Protein AF-A0A2K3Q676-F1 (afdb_monomer_lite)

Organism: NCBI:txid45235

InterPro domains:
  IPR009991 Dynactin subunit 3 [PF07426] (46-196)

Structure (mmCIF, N/CA/C/O backbone):
data_AF-A0A2K3Q676-F1
#
_entry.id   AF-A0A2K3Q676-F1
#
loop_
_atom_site.group_PDB
_atom_site.id
_atom_site.type_symbol
_atom_site.label_atom_id
_atom_site.label_alt_id
_atom_site.label_comp_id
_atom_site.label_asym_id
_atom_site.label_entity_id
_atom_site.label_seq_id
_atom_site.pdbx_PDB_ins_code
_atom_site.Cartn_x
_atom_site.Cartn_y
_atom_site.Cartn_z
_atom_site.occupancy
_atom_site.B_iso_or_equiv
_atom_site.auth_seq_id
_atom_site.auth_comp_id
_atom_site.auth_asym_id
_atom_site.auth_atom_id
_atom_site.pdbx_PDB_model_num
ATOM 1 N N . LEU A 1 1 ? -26.930 41.467 -12.320 1.00 43.59 1 LEU A N 1
ATOM 2 C CA . LEU A 1 1 ? -27.633 40.225 -11.927 1.00 43.59 1 LEU A CA 1
ATOM 3 C C . LEU A 1 1 ? -26.981 39.724 -10.650 1.00 43.59 1 LEU A C 1
ATOM 5 O O . LEU A 1 1 ? -25.967 39.047 -10.697 1.00 43.59 1 LEU A O 1
ATOM 9 N N . THR A 1 2 ? -27.489 40.207 -9.521 1.00 39.56 2 THR A N 1
ATOM 10 C CA . THR A 1 2 ? -26.947 40.005 -8.172 1.00 39.56 2 THR A CA 1
ATOM 11 C C . THR A 1 2 ? -28.129 39.746 -7.244 1.00 39.56 2 THR A C 1
ATOM 13 O O . THR A 1 2 ? -28.955 40.635 -7.054 1.00 39.56 2 THR A O 1
ATOM 16 N N . THR A 1 3 ? -28.216 38.543 -6.687 1.00 42.59 3 THR A N 1
ATOM 17 C CA . THR A 1 3 ? -29.176 38.128 -5.648 1.00 42.59 3 THR A CA 1
ATOM 18 C C . THR A 1 3 ? -28.394 37.182 -4.730 1.00 42.59 3 THR A C 1
ATOM 20 O O . THR A 1 3 ? -27.859 36.195 -5.216 1.00 42.59 3 THR A O 1
ATOM 23 N N . SER A 1 4 ? -28.026 37.547 -3.499 1.00 36.47 4 SER A N 1
ATOM 24 C CA . SER A 1 4 ? -28.863 37.707 -2.299 1.00 36.47 4 SER A CA 1
ATOM 25 C C . SER A 1 4 ? -29.596 36.421 -1.920 1.00 36.47 4 SER A C 1
ATOM 27 O O . SER A 1 4 ? -30.750 36.263 -2.296 1.00 36.47 4 SER A O 1
ATOM 29 N N . GLU A 1 5 ? -28.977 35.581 -1.087 1.00 36.66 5 GLU A N 1
ATOM 30 C CA . GLU A 1 5 ? -29.713 34.653 -0.222 1.00 36.66 5 GLU A CA 1
ATOM 31 C C . GLU A 1 5 ? -29.152 34.672 1.206 1.00 36.66 5 GLU A C 1
ATOM 33 O O . GLU A 1 5 ? -28.024 34.273 1.491 1.00 36.66 5 GLU A O 1
ATOM 38 N N . ARG A 1 6 ? -29.990 35.201 2.104 1.00 36.88 6 ARG A N 1
ATOM 39 C CA . ARG A 1 6 ? -29.911 35.079 3.559 1.00 36.88 6 ARG A CA 1
ATOM 40 C C . ARG A 1 6 ? -30.444 33.702 3.950 1.00 36.88 6 ARG A C 1
ATOM 42 O O . ARG A 1 6 ? -31.602 33.404 3.683 1.00 36.88 6 ARG A O 1
ATOM 49 N N . SER A 1 7 ? -29.641 32.923 4.665 1.00 37.69 7 SER A N 1
ATOM 50 C CA . SER A 1 7 ? -30.079 31.701 5.342 1.00 37.69 7 SER A CA 1
ATOM 51 C C . SER A 1 7 ? -30.452 32.022 6.795 1.00 37.69 7 SER A C 1
ATOM 53 O O . SER A 1 7 ? -29.581 32.275 7.627 1.00 37.69 7 SER A O 1
ATOM 55 N N . ASN A 1 8 ? -31.755 32.008 7.087 1.00 35.78 8 ASN A N 1
ATOM 56 C CA . ASN A 1 8 ? -32.329 32.059 8.433 1.00 35.78 8 ASN A CA 1
ATOM 57 C C . ASN A 1 8 ? -32.275 30.663 9.078 1.00 35.78 8 ASN A C 1
ATOM 59 O O . ASN A 1 8 ? -33.040 29.779 8.701 1.00 35.78 8 ASN A O 1
ATOM 63 N N . GLY A 1 9 ? -31.405 30.476 10.074 1.00 33.91 9 GLY A N 1
ATOM 64 C CA . GLY A 1 9 ? -31.382 29.294 10.940 1.00 33.91 9 GLY A CA 1
ATOM 65 C C . GLY A 1 9 ? -32.171 29.552 12.223 1.00 33.91 9 GLY A C 1
ATOM 66 O O . GLY A 1 9 ? -31.777 30.382 13.040 1.00 33.91 9 GLY A O 1
ATOM 67 N N . ALA A 1 10 ? -33.305 28.871 12.368 1.00 34.62 10 ALA A N 1
ATOM 68 C CA . ALA A 1 10 ? -34.223 29.008 13.487 1.00 34.62 10 ALA A CA 1
ATOM 69 C C . ALA A 1 10 ? -33.650 28.457 14.803 1.00 34.62 10 ALA A C 1
ATOM 71 O O . ALA A 1 10 ? -32.979 27.429 14.861 1.00 34.62 10 ALA A O 1
ATOM 72 N N . CYS A 1 11 ? -33.980 29.183 15.865 1.00 31.89 11 CYS A N 1
ATOM 73 C CA . CYS A 1 11 ? -33.624 28.968 17.254 1.00 31.89 11 CYS A CA 1
ATOM 74 C C . CYS A 1 11 ? -34.624 28.000 17.909 1.00 31.89 11 CYS A C 1
ATOM 76 O O . CYS A 1 11 ? -35.820 28.288 17.909 1.00 31.89 11 CYS A O 1
ATOM 78 N N . THR A 1 12 ? -34.168 26.908 18.532 1.00 37.44 12 THR A N 1
ATOM 79 C CA . THR A 1 12 ? -34.977 26.171 19.522 1.00 37.44 12 THR A CA 1
ATOM 80 C C . THR A 1 12 ? -34.146 25.788 20.742 1.00 37.44 12 THR A C 1
ATOM 82 O O . THR A 1 12 ? -33.262 24.935 20.690 1.00 37.44 12 THR A O 1
ATOM 85 N N . ARG A 1 13 ? -34.485 26.455 21.851 1.00 33.88 13 ARG A N 1
ATOM 86 C CA . ARG A 1 13 ? -34.147 26.154 23.247 1.00 33.88 13 ARG A CA 1
ATOM 87 C C . ARG A 1 13 ? -34.455 24.695 23.596 1.00 33.88 13 ARG A C 1
ATOM 89 O O . ARG A 1 13 ? -35.573 24.242 23.375 1.00 33.88 13 ARG A O 1
ATOM 96 N N . SER A 1 14 ? -33.527 24.036 24.283 1.00 33.94 14 SER A N 1
ATOM 97 C CA . SER A 1 14 ? -33.823 22.891 25.145 1.00 33.94 14 SER A CA 1
ATOM 98 C C . SER A 1 14 ? -33.248 23.168 26.529 1.00 33.94 14 SER A C 1
ATOM 100 O O . SER A 1 14 ? -32.119 23.634 26.676 1.00 33.94 14 SER A O 1
ATOM 102 N N . SER A 1 15 ? -34.118 22.996 27.514 1.00 33.19 15 SER A N 1
ATOM 103 C CA . SER A 1 15 ? -34.060 23.542 28.859 1.00 33.19 15 SER A CA 1
ATOM 104 C C . SER A 1 15 ? -33.776 22.440 29.877 1.00 33.19 15 SER A C 1
ATOM 106 O O . SER A 1 15 ? -34.249 21.318 29.738 1.00 33.19 15 SER A O 1
ATOM 108 N N . SER A 1 16 ? -33.096 22.852 30.942 1.00 34.00 16 SER A N 1
ATOM 109 C CA . SER A 1 16 ? -33.153 22.307 32.299 1.00 34.00 16 SER A CA 1
ATOM 110 C C . SER A 1 16 ? -32.564 20.918 32.569 1.00 34.00 16 SER A C 1
ATOM 112 O O . SER A 1 16 ? -33.226 19.884 32.542 1.00 34.00 16 SER A O 1
ATOM 114 N N . ARG A 1 17 ? -31.293 20.941 32.985 1.00 38.62 17 ARG A N 1
ATOM 115 C CA . ARG A 1 17 ? -30.698 19.948 33.883 1.00 38.62 17 ARG A CA 1
ATOM 116 C C . ARG A 1 17 ? -31.136 20.282 35.313 1.00 38.62 17 ARG A C 1
ATOM 118 O O . ARG A 1 17 ? -30.648 21.264 35.866 1.00 38.62 17 ARG A O 1
ATOM 125 N N . HIS A 1 18 ? -31.990 19.469 35.933 1.00 34.75 18 HIS A N 1
ATOM 126 C CA . HIS A 1 18 ? -32.148 19.498 37.389 1.00 34.75 18 HIS A CA 1
ATOM 127 C C . HIS A 1 18 ? -31.288 18.407 38.022 1.00 34.75 18 HIS A C 1
ATOM 129 O O . HIS A 1 18 ? -31.603 17.222 37.999 1.00 34.75 18 HIS A O 1
ATOM 135 N N . SER A 1 19 ? -30.161 18.874 38.552 1.00 30.42 19 SER A N 1
ATOM 136 C CA . SER A 1 19 ? -29.278 18.177 39.474 1.00 30.42 19 SER A CA 1
ATOM 137 C C . SER A 1 19 ? -29.992 18.029 40.820 1.00 30.42 19 SER A C 1
ATOM 139 O O . SER A 1 19 ? -30.311 19.034 41.454 1.00 30.42 19 SER A O 1
ATOM 141 N N . PHE A 1 20 ? -30.262 16.799 41.256 1.00 33.72 20 PHE A N 1
ATOM 142 C CA . PHE A 1 20 ? -30.698 16.517 42.625 1.00 33.72 20 PHE A CA 1
ATOM 143 C C . PHE A 1 20 ? -29.454 16.182 43.457 1.00 33.72 20 PHE A C 1
ATOM 145 O O . PHE A 1 20 ? -29.097 15.024 43.658 1.00 33.72 20 PHE A O 1
ATOM 152 N N . ALA A 1 21 ? -28.745 17.224 43.891 1.00 32.53 21 ALA A N 1
ATOM 153 C CA . ALA A 1 21 ? -27.695 17.107 44.891 1.00 32.53 21 ALA A CA 1
ATOM 154 C C . ALA A 1 21 ? -28.352 17.052 46.279 1.00 32.53 21 ALA A C 1
ATOM 156 O O . ALA A 1 21 ? -28.821 18.061 46.802 1.00 32.53 21 ALA A O 1
ATOM 157 N N . SER A 1 22 ? -28.410 15.860 46.870 1.00 32.59 22 SER A N 1
ATOM 158 C CA . SER A 1 22 ? -28.725 15.687 48.288 1.00 32.59 22 SER A CA 1
ATOM 159 C C . SER A 1 22 ? -27.466 16.002 49.102 1.00 32.59 22 SER A C 1
ATOM 161 O O . SER A 1 22 ? -26.625 15.139 49.339 1.00 32.59 22 SER A O 1
ATOM 163 N N . CYS A 1 23 ? -27.303 17.266 49.491 1.00 30.59 23 CYS A N 1
ATOM 164 C CA . CYS A 1 23 ? -26.367 17.645 50.545 1.00 30.59 23 CYS A CA 1
ATOM 165 C C . CYS A 1 23 ? -27.063 17.447 51.893 1.00 30.59 23 CYS A C 1
ATOM 167 O O . CYS A 1 23 ? -27.859 18.280 52.324 1.00 30.59 23 CYS A O 1
ATOM 169 N N . PHE A 1 24 ? -26.753 16.337 52.560 1.00 32.66 24 PHE A N 1
ATOM 170 C CA . PHE A 1 24 ? -27.068 16.129 53.969 1.00 32.66 24 PHE A CA 1
ATOM 171 C C . PHE A 1 24 ? -26.160 17.054 54.796 1.00 32.66 24 PHE A C 1
ATOM 173 O O . PHE A 1 24 ? -25.029 16.712 55.132 1.00 32.66 24 PHE A O 1
ATOM 180 N N . SER A 1 25 ? -26.615 18.285 55.032 1.00 34.50 25 SER A N 1
ATOM 181 C CA . SER A 1 25 ? -25.910 19.256 55.867 1.00 34.50 25 SER A CA 1
ATOM 182 C C . SER A 1 25 ? -26.383 19.091 57.308 1.00 34.50 25 SER A C 1
ATOM 184 O O . SER A 1 25 ? -27.444 19.580 57.689 1.00 34.50 25 SER A O 1
ATOM 186 N N . GLY A 1 26 ? -25.597 18.361 58.102 1.00 42.47 26 GLY A N 1
ATOM 187 C CA . GLY A 1 26 ? -25.695 18.396 59.556 1.00 42.47 26 GLY A CA 1
ATOM 188 C C . GLY A 1 26 ? -25.302 19.789 60.036 1.00 42.47 26 GLY A C 1
ATOM 189 O O . GLY A 1 26 ? -24.132 20.162 59.971 1.00 42.47 26 GLY A O 1
ATOM 190 N N . LYS A 1 27 ? -26.289 20.573 60.470 1.00 40.19 27 LYS A N 1
ATOM 191 C CA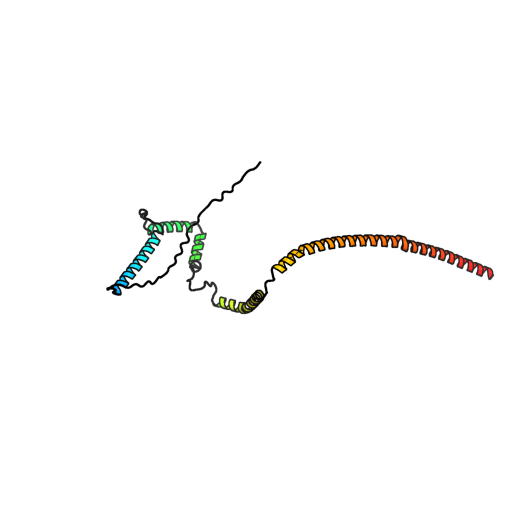 . LYS A 1 27 ? -26.093 21.923 60.994 1.00 40.19 27 LYS A CA 1
ATOM 192 C C . LYS A 1 27 ? -26.563 21.943 62.445 1.00 40.19 27 LYS A C 1
ATOM 194 O O . LYS A 1 27 ? -27.758 21.880 62.709 1.00 40.19 27 LYS A O 1
ATOM 199 N N . GLY A 1 28 ? -25.603 21.976 63.365 1.00 39.53 28 GLY A N 1
ATOM 200 C CA . GLY A 1 28 ? -25.858 22.229 64.778 1.00 39.53 28 GLY A CA 1
ATOM 201 C C . GLY A 1 28 ? -26.180 23.703 65.028 1.00 39.53 28 GLY A C 1
ATOM 202 O O . GLY A 1 28 ? -25.551 24.581 64.435 1.00 39.53 28 GLY A O 1
ATOM 203 N N . ALA A 1 29 ? -27.149 23.948 65.908 1.00 34.75 29 ALA A N 1
ATOM 204 C CA . ALA A 1 29 ? -27.279 25.154 66.722 1.00 34.75 29 ALA A CA 1
ATOM 205 C C . ALA A 1 29 ? -28.229 24.855 67.897 1.00 34.75 29 ALA A C 1
ATOM 207 O O . ALA A 1 29 ? -29.309 24.305 67.698 1.00 34.75 29 ALA A O 1
ATOM 208 N N . GLU A 1 30 ? -27.767 25.181 69.103 1.00 38.00 30 GLU A N 1
ATOM 209 C CA . GLU A 1 30 ? -28.421 25.025 70.406 1.00 38.00 30 GLU A CA 1
ATOM 210 C C . GLU A 1 30 ? -29.714 25.841 70.572 1.00 38.00 30 GLU A C 1
ATOM 212 O O . GLU A 1 30 ? -29.826 26.945 70.037 1.00 38.00 30 GLU A O 1
ATOM 217 N N . GLY A 1 31 ? -30.608 25.367 71.455 1.00 34.50 31 GLY A N 1
ATOM 218 C CA . GLY A 1 31 ? -31.483 26.246 72.240 1.00 34.50 31 GLY A CA 1
ATOM 219 C C . GLY A 1 31 ? -32.814 25.645 72.716 1.00 34.50 31 GLY A C 1
ATOM 220 O O . GLY A 1 31 ? -33.800 25.738 72.000 1.00 34.50 31 GLY A O 1
ATOM 221 N N . GLY A 1 32 ? -32.870 25.185 73.977 1.00 37.50 32 GLY A N 1
ATOM 222 C CA . GLY A 1 32 ? -34.064 25.345 74.829 1.00 37.50 32 GLY A CA 1
ATOM 223 C C . GLY A 1 32 ? -34.956 24.124 75.128 1.00 37.50 32 GLY A C 1
ATOM 224 O O . GLY A 1 32 ? -35.987 23.946 74.503 1.00 37.50 32 GLY A O 1
ATOM 225 N N . SER A 1 33 ? -34.631 23.392 76.203 1.00 44.88 33 SER A N 1
ATOM 226 C CA . SER A 1 33 ? -35.565 22.815 77.198 1.00 44.88 33 SER A CA 1
ATOM 227 C C . SER A 1 33 ? -36.952 22.304 76.728 1.00 44.88 33 SER A C 1
ATOM 229 O O . SER A 1 33 ? -37.962 22.913 77.072 1.00 44.88 33 SER A O 1
ATOM 231 N N . MET A 1 34 ? -37.014 21.140 76.069 1.00 48.25 34 MET A N 1
ATOM 232 C CA . MET A 1 34 ? -37.939 20.007 76.346 1.00 48.25 34 MET A CA 1
ATOM 233 C C . MET A 1 34 ? -37.779 18.920 75.266 1.00 48.25 34 MET A C 1
ATOM 235 O O . MET A 1 34 ? -38.736 18.480 74.640 1.00 48.25 34 MET A O 1
ATOM 239 N N . ASP A 1 35 ? -36.555 18.450 75.040 1.00 56.44 35 ASP A N 1
ATOM 240 C CA . ASP A 1 35 ? -36.316 17.384 74.065 1.00 56.44 35 ASP A CA 1
ATOM 241 C C . ASP A 1 35 ? -36.453 16.024 74.755 1.00 56.44 35 ASP A C 1
ATOM 243 O O . ASP A 1 35 ? -35.465 15.332 75.018 1.00 56.44 35 ASP A O 1
ATOM 247 N N . ASN A 1 36 ? -37.685 15.624 75.096 1.00 65.88 36 ASN A N 1
ATOM 248 C CA . ASN A 1 36 ? -37.901 14.211 75.385 1.00 65.88 36 ASN A CA 1
ATOM 249 C C . ASN A 1 36 ? -37.533 13.437 74.110 1.00 65.88 36 ASN A C 1
ATOM 251 O O . ASN A 1 36 ? -38.048 13.750 73.034 1.00 65.88 36 ASN A O 1
ATOM 255 N N . PRO A 1 37 ? -36.701 12.385 74.191 1.00 72.94 37 PRO A N 1
ATOM 256 C CA . PRO A 1 37 ? -36.339 11.587 73.016 1.00 72.94 37 PRO A CA 1
ATOM 257 C C . PRO A 1 37 ? -37.580 10.996 72.325 1.00 72.94 37 PRO A C 1
ATOM 259 O O . PRO A 1 37 ? -37.568 10.736 71.121 1.00 72.94 37 PRO A O 1
ATOM 262 N N . LEU A 1 38 ? -38.670 10.830 73.080 1.00 73.19 38 LEU A N 1
ATOM 263 C CA . LEU A 1 38 ? -39.989 10.443 72.590 1.00 73.19 38 LEU A CA 1
ATOM 264 C C . LEU A 1 38 ? -40.606 11.514 71.680 1.00 73.19 38 LEU A C 1
ATOM 266 O O . LEU A 1 38 ? -41.086 11.170 70.605 1.00 73.19 38 LEU A O 1
ATOM 270 N N . ASP A 1 39 ? -40.533 12.792 72.053 1.00 80.12 39 ASP A N 1
ATOM 271 C CA . ASP A 1 39 ? -41.085 13.907 71.274 1.00 80.12 39 ASP A CA 1
ATOM 272 C C . ASP A 1 39 ? -40.290 14.114 69.970 1.00 80.12 39 ASP A C 1
ATOM 274 O O . ASP A 1 39 ? -40.860 14.310 68.898 1.00 80.12 39 ASP A O 1
ATOM 278 N N . GLN A 1 40 ? -38.969 13.915 70.001 1.00 79.88 40 GLN A N 1
ATOM 279 C CA . GLN A 1 40 ? -38.142 13.940 68.789 1.00 79.88 40 GLN A CA 1
ATOM 280 C C . GLN A 1 40 ? -38.393 12.727 67.870 1.00 79.88 40 GLN A C 1
ATOM 282 O O . GLN A 1 40 ? -38.381 12.836 66.637 1.00 79.88 40 GLN A O 1
ATOM 287 N N . THR A 1 41 ? -38.650 11.549 68.447 1.00 86.06 41 THR A N 1
ATOM 288 C CA . THR A 1 41 ? -38.990 10.335 67.683 1.00 86.06 41 THR A CA 1
ATOM 289 C C . THR A 1 41 ? -40.382 10.443 67.056 1.00 86.06 41 THR A C 1
ATOM 291 O O . THR A 1 41 ? -40.582 10.017 65.917 1.00 86.06 41 THR A O 1
ATOM 294 N N . THR A 1 42 ? -41.353 11.048 67.746 1.00 90.12 42 THR A N 1
ATOM 295 C CA . THR A 1 42 ? -42.696 11.259 67.188 1.00 90.12 42 THR A CA 1
ATOM 296 C C . THR A 1 42 ? -42.665 12.277 66.053 1.00 90.12 42 THR A C 1
ATOM 298 O O . THR A 1 42 ? -43.194 11.982 64.983 1.00 90.12 42 THR A O 1
ATOM 301 N N . LEU A 1 43 ? -41.968 13.407 66.211 1.00 88.56 43 LEU A N 1
ATOM 302 C CA . LEU A 1 43 ? -41.815 14.406 65.147 1.00 88.56 43 LEU A CA 1
ATOM 303 C C . LEU A 1 43 ? -41.084 13.850 63.918 1.00 88.56 43 LEU A C 1
ATOM 305 O O . LEU A 1 43 ? -41.527 14.061 62.790 1.00 88.56 43 LEU A O 1
ATOM 309 N N . SER A 1 44 ? -40.009 13.080 64.112 1.00 84.56 44 SER A N 1
ATOM 310 C CA . SER A 1 44 ? -39.310 12.422 62.997 1.00 84.56 44 SER A CA 1
ATOM 311 C C . SER A 1 44 ? -40.165 11.354 62.309 1.00 84.56 44 SER A C 1
ATOM 313 O O . SER A 1 44 ? -40.138 11.243 61.082 1.00 84.56 44 SER A O 1
ATOM 315 N N . THR A 1 45 ? -40.980 10.610 63.062 1.00 93.81 45 THR A N 1
ATOM 316 C CA . THR A 1 45 ? -41.925 9.641 62.487 1.00 93.81 45 THR A CA 1
ATOM 317 C C . THR A 1 45 ? -43.016 10.345 61.686 1.00 93.81 45 THR A C 1
ATOM 319 O O . THR A 1 45 ? -43.336 9.906 60.583 1.00 93.81 45 THR A O 1
ATOM 322 N N . ILE A 1 46 ? -43.553 11.459 62.187 1.00 93.81 46 ILE A N 1
ATOM 323 C CA . ILE A 1 46 ? -44.550 12.270 61.477 1.00 93.81 46 ILE A CA 1
ATOM 324 C C . ILE A 1 46 ? -43.952 12.835 60.187 1.00 93.81 46 ILE A C 1
ATOM 326 O O . ILE A 1 46 ? -44.549 12.651 59.132 1.00 93.81 46 ILE A O 1
ATOM 330 N N . ALA A 1 47 ? -42.749 13.409 60.229 1.00 89.88 47 ALA A N 1
ATOM 331 C CA . ALA A 1 47 ? -42.065 13.910 59.036 1.00 89.88 47 ALA A CA 1
ATOM 332 C C . ALA A 1 47 ? -41.782 12.791 58.011 1.00 89.88 47 ALA A C 1
ATOM 334 O O . ALA A 1 47 ? -41.916 12.977 56.798 1.00 89.88 47 ALA A O 1
ATOM 335 N N . LEU A 1 48 ? -41.433 11.587 58.478 1.00 92.56 48 LEU A N 1
ATOM 336 C CA . LEU A 1 48 ? -41.253 10.426 57.608 1.00 92.56 48 LEU A CA 1
ATOM 337 C C . LEU A 1 48 ? -42.581 9.972 56.986 1.00 92.56 48 LEU A C 1
ATOM 339 O O . LEU A 1 48 ? -42.620 9.627 55.806 1.00 92.56 48 LEU A O 1
ATOM 343 N N . LEU A 1 49 ? -43.676 9.989 57.744 1.00 95.31 49 LEU A N 1
ATOM 344 C CA . LEU A 1 49 ? -45.005 9.667 57.226 1.00 95.31 49 LEU A CA 1
ATOM 345 C C . LEU A 1 49 ? -45.493 10.723 56.234 1.00 95.31 49 LEU A C 1
ATOM 347 O O . LEU A 1 49 ? -45.992 10.355 55.176 1.00 95.31 49 LEU A O 1
ATOM 351 N N . GLU A 1 50 ? -45.279 12.002 56.520 1.00 93.25 50 GLU A N 1
ATOM 352 C CA . GLU A 1 50 ? -45.610 13.117 55.636 1.00 93.25 50 GLU A CA 1
ATOM 353 C C . GLU A 1 50 ? -44.831 13.025 54.322 1.00 93.25 50 GLU A C 1
ATOM 355 O O . GLU A 1 50 ? -45.431 13.033 53.250 1.00 93.25 50 GLU A O 1
ATOM 360 N N . SER A 1 51 ? -43.512 12.810 54.379 1.00 91.31 51 SER A N 1
ATOM 361 C CA . SER A 1 51 ? -42.698 12.627 53.168 1.00 91.31 51 SER A CA 1
ATOM 362 C C . SER A 1 51 ? -43.139 11.413 52.341 1.00 91.31 51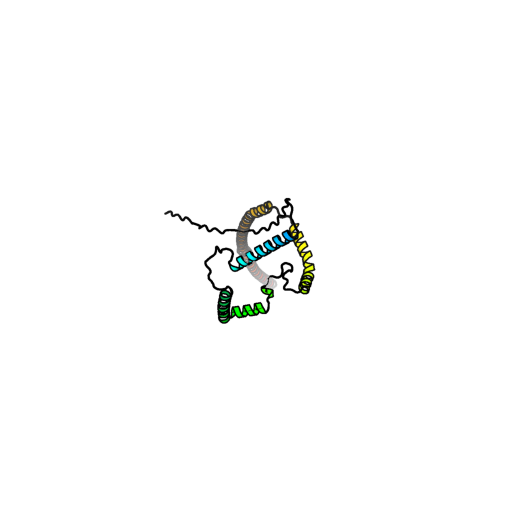 SER A C 1
ATOM 364 O O . SER A 1 51 ? -43.149 11.464 51.108 1.00 91.31 51 SER A O 1
ATOM 366 N N . ARG A 1 52 ? -43.557 10.319 52.992 1.00 92.38 52 ARG A N 1
ATOM 367 C CA . ARG A 1 52 ? -44.107 9.141 52.307 1.00 92.38 52 ARG A CA 1
ATOM 368 C C . ARG A 1 52 ? -45.473 9.425 51.695 1.00 92.38 52 ARG A C 1
ATOM 370 O O . ARG A 1 52 ? -45.720 8.965 50.584 1.00 92.38 52 ARG A O 1
ATOM 377 N N . LEU A 1 53 ? -46.336 10.168 52.381 1.00 90.12 53 LEU A N 1
ATOM 378 C CA . LEU A 1 53 ? -47.671 10.514 51.899 1.00 90.12 53 LEU A CA 1
ATOM 379 C C . LEU A 1 53 ? -47.574 11.466 50.705 1.00 90.12 53 LEU A C 1
ATOM 381 O O . LEU A 1 53 ? -48.137 11.161 49.659 1.00 90.12 53 LEU A O 1
ATOM 385 N N . LEU A 1 54 ? -46.742 12.506 50.798 1.00 85.25 54 LEU A N 1
ATOM 386 C CA . LEU A 1 54 ? -46.420 13.405 49.687 1.00 85.25 54 LEU A CA 1
ATOM 387 C C . LEU A 1 54 ? -45.842 12.647 48.488 1.00 85.25 54 LEU A C 1
ATOM 389 O O . LEU A 1 54 ? -46.175 12.935 47.340 1.00 85.25 54 LEU A O 1
ATOM 393 N N . ARG A 1 55 ? -45.005 11.629 48.725 1.00 84.50 55 ARG A N 1
ATOM 394 C CA . ARG A 1 55 ? -44.487 10.779 47.645 1.00 84.50 55 ARG A CA 1
ATOM 395 C C . ARG A 1 55 ? -45.581 9.920 47.009 1.00 84.50 55 ARG A C 1
ATOM 397 O O . ARG A 1 55 ? -45.581 9.766 45.793 1.00 84.50 55 ARG A O 1
ATOM 404 N N . ILE A 1 56 ? -46.503 9.363 47.795 1.00 87.38 56 ILE A N 1
ATOM 405 C CA . ILE A 1 56 ? -47.647 8.588 47.282 1.00 87.38 56 ILE A CA 1
ATOM 406 C C . ILE A 1 56 ? -48.601 9.494 46.496 1.00 87.38 56 ILE A C 1
ATOM 408 O O . ILE A 1 56 ? -49.052 9.116 45.418 1.00 87.38 56 ILE A O 1
ATOM 412 N N . GLU A 1 57 ? -48.858 10.700 46.989 1.00 84.50 57 GLU A N 1
ATOM 413 C CA . GLU A 1 57 ? -49.650 11.719 46.305 1.00 84.50 57 GLU A CA 1
ATOM 414 C C . GLU A 1 57 ? -49.013 12.099 44.966 1.00 84.50 57 GLU A C 1
ATOM 416 O O . GLU A 1 57 ? -49.668 12.058 43.925 1.00 84.50 57 GLU A O 1
ATOM 421 N N . HIS A 1 58 ? -47.704 12.350 44.967 1.00 80.38 58 HIS A N 1
ATOM 422 C CA . HIS A 1 58 ? -46.949 12.619 43.751 1.00 80.38 58 HIS A CA 1
ATOM 423 C C . HIS A 1 58 ? -46.986 11.449 42.759 1.00 80.38 58 HIS A C 1
ATOM 425 O O . HIS A 1 58 ? -47.037 11.668 41.553 1.00 80.38 58 HIS A O 1
ATOM 431 N N . LEU A 1 59 ? -46.988 10.199 43.231 1.00 80.25 59 LEU A N 1
ATOM 432 C CA . LEU A 1 59 ? -47.116 9.025 42.362 1.00 80.25 59 LEU A CA 1
ATOM 433 C C . LEU A 1 59 ? -48.530 8.865 41.784 1.00 80.25 59 LEU A C 1
ATOM 435 O O . LEU A 1 59 ? -48.676 8.397 40.658 1.00 80.25 59 LEU A O 1
ATOM 439 N N . LEU A 1 60 ? -49.565 9.243 42.535 1.00 75.88 60 LEU A N 1
ATOM 440 C CA . LEU A 1 60 ? -50.962 9.128 42.110 1.00 75.88 60 LEU A CA 1
ATOM 441 C C . LEU A 1 60 ? -51.395 10.261 41.170 1.00 75.88 60 LEU A C 1
ATOM 443 O O . LEU A 1 60 ? -52.183 10.014 40.256 1.00 75.88 60 LEU A O 1
ATOM 447 N N . TYR A 1 61 ? -50.890 11.480 41.379 1.00 76.12 61 TYR A N 1
ATOM 448 C CA . TYR A 1 61 ? -51.316 12.680 40.645 1.00 76.12 61 TYR A CA 1
ATOM 449 C C . TYR A 1 61 ? -50.235 13.283 39.730 1.00 76.12 61 TYR A C 1
ATOM 451 O O . TYR A 1 61 ? -50.560 14.060 38.833 1.00 76.12 61 TYR A O 1
ATOM 459 N N . GLY A 1 62 ? -48.972 12.876 39.882 1.00 70.88 62 GLY A N 1
ATOM 460 C CA . GLY A 1 62 ? -47.845 13.303 39.052 1.00 70.88 62 GLY A CA 1
ATOM 461 C C . GLY A 1 62 ? -47.249 14.677 39.418 1.00 70.88 62 GLY A C 1
ATOM 462 O O . GLY A 1 62 ? -47.787 15.394 40.260 1.00 70.88 62 GLY A O 1
ATOM 463 N N . PRO A 1 63 ? -46.138 15.091 38.770 1.00 63.16 63 PRO A N 1
ATOM 464 C CA . PRO A 1 63 ? -45.386 16.309 39.109 1.00 63.16 63 PRO A CA 1
ATOM 465 C C . PRO A 1 63 ? -46.074 17.646 38.806 1.00 63.16 63 PRO A C 1
ATOM 467 O O . PRO A 1 63 ? -45.539 18.692 39.164 1.00 63.16 63 PRO A O 1
ATOM 470 N N . THR A 1 64 ? -47.218 17.643 38.117 1.00 53.78 64 THR A N 1
ATOM 471 C CA . THR A 1 64 ? -47.857 18.860 37.589 1.00 53.78 64 THR A CA 1
ATOM 472 C C . THR A 1 64 ? -49.377 18.809 37.718 1.00 53.78 64 THR A C 1
ATOM 474 O O . THR A 1 64 ? -50.097 18.913 36.724 1.00 53.78 64 THR A O 1
ATOM 477 N N . ALA A 1 65 ? -49.888 18.646 38.933 1.00 46.12 65 ALA A N 1
ATOM 478 C CA . ALA A 1 65 ? -51.315 18.781 39.194 1.00 46.12 65 ALA A CA 1
ATOM 479 C C . ALA A 1 65 ? -51.557 19.841 40.274 1.00 46.12 65 ALA A C 1
ATOM 481 O O . ALA A 1 65 ? -51.778 19.536 41.439 1.00 46.12 65 ALA A O 1
ATOM 482 N N . SER A 1 66 ? -51.579 21.110 39.854 1.00 49.94 66 SER A N 1
ATOM 483 C CA . SER A 1 66 ? -52.577 22.030 40.408 1.00 49.94 66 SER A CA 1
ATOM 484 C C . SER A 1 66 ? -53.931 21.362 40.173 1.00 49.94 66 SER A C 1
ATOM 486 O O . SER A 1 66 ? -54.273 21.125 39.014 1.00 49.94 66 SER A O 1
ATOM 488 N N . HIS A 1 67 ? -54.597 20.944 41.253 1.00 54.78 67 HIS A N 1
ATOM 489 C CA . HIS A 1 67 ? -55.864 20.207 41.284 1.00 54.78 67 HIS A CA 1
ATOM 490 C C . HIS A 1 67 ? -56.738 20.418 40.027 1.00 54.78 67 HIS A C 1
ATOM 492 O O . HIS A 1 67 ? -57.464 21.412 39.940 1.00 54.78 67 HIS A O 1
ATOM 498 N N . PRO A 1 68 ? -56.746 19.487 39.055 1.00 49.88 68 PRO A N 1
ATOM 499 C CA . PRO A 1 68 ? -57.821 19.428 38.081 1.00 49.88 68 PRO A CA 1
ATOM 500 C C . PRO A 1 68 ? -59.064 18.849 38.777 1.00 49.88 68 PRO A C 1
ATOM 502 O O . PRO A 1 68 ? -58.923 18.032 39.696 1.00 49.88 68 PRO A O 1
ATOM 505 N N . PRO A 1 69 ? -60.286 19.237 38.362 1.00 53.59 69 PRO A N 1
ATOM 506 C CA . PRO A 1 69 ? -61.515 18.746 38.972 1.00 53.59 69 PRO A CA 1
ATOM 507 C C . PRO A 1 69 ? -61.563 17.215 38.929 1.00 53.59 69 PRO A C 1
ATOM 509 O O . PRO A 1 69 ? -60.994 16.595 38.020 1.00 53.59 69 PRO A O 1
ATOM 512 N N . PRO A 1 70 ? -62.228 16.589 39.911 1.00 51.34 70 PRO A N 1
ATOM 513 C CA . PRO A 1 70 ? -62.131 15.165 40.133 1.00 51.34 70 PRO A CA 1
ATOM 514 C C . PRO A 1 70 ? -62.749 14.418 38.953 1.00 51.34 70 PRO A C 1
ATOM 516 O O . PRO A 1 70 ? -63.958 14.229 38.843 1.00 51.34 70 PRO A O 1
ATOM 519 N N . GLN A 1 71 ? -61.894 13.940 38.056 1.00 53.19 71 GLN A N 1
ATOM 520 C CA . GLN A 1 71 ? -62.239 12.875 37.129 1.00 53.19 71 GLN A CA 1
ATOM 521 C C . GLN A 1 71 ? -62.426 11.610 37.982 1.00 53.19 71 GLN A C 1
ATOM 523 O O . GLN A 1 71 ? -61.495 10.812 38.126 1.00 53.19 71 GLN A O 1
ATOM 528 N N . HIS A 1 72 ? -63.613 11.487 38.593 1.00 51.69 72 HIS A N 1
ATOM 529 C CA . HIS A 1 72 ? -64.089 10.452 39.522 1.00 51.69 72 HIS A CA 1
ATOM 530 C C . HIS A 1 72 ? -64.189 9.053 38.880 1.00 51.69 72 HIS A C 1
ATOM 532 O O . HIS A 1 72 ? -65.194 8.352 38.973 1.00 51.69 72 HIS A O 1
ATOM 538 N N . GLY A 1 73 ? -63.124 8.598 38.231 1.00 58.03 73 GLY A N 1
ATOM 539 C CA . GLY A 1 73 ? -62.863 7.178 38.087 1.00 58.03 73 GLY A CA 1
ATOM 540 C C . GLY A 1 73 ? -61.956 6.765 39.232 1.00 58.03 73 GLY A C 1
ATOM 541 O O . GLY A 1 73 ? -60.815 7.223 39.270 1.00 58.03 73 GLY A O 1
ATOM 542 N N . SER A 1 74 ? -62.441 5.907 40.138 1.00 73.31 74 SER A N 1
ATOM 543 C CA . SER A 1 74 ? -61.569 5.177 41.070 1.00 73.31 74 SER A CA 1
ATOM 544 C C . SER A 1 74 ? -60.356 4.650 40.294 1.00 73.31 74 SER A C 1
ATOM 546 O O . SER A 1 74 ? -60.531 4.144 39.181 1.00 73.31 74 SER A O 1
ATOM 548 N N . ALA A 1 75 ? -59.142 4.786 40.837 1.00 72.50 75 ALA A N 1
ATOM 549 C CA . ALA A 1 75 ? -57.914 4.312 40.189 1.00 72.50 75 ALA A CA 1
ATOM 550 C C . ALA A 1 75 ? -58.060 2.857 39.709 1.00 72.50 75 ALA A C 1
ATOM 552 O O . ALA A 1 75 ? -57.642 2.518 38.605 1.00 72.50 75 ALA A O 1
ATOM 553 N N . VAL A 1 76 ? -58.809 2.052 40.469 1.00 79.12 76 VAL A N 1
ATOM 554 C CA . VAL A 1 76 ? -59.189 0.675 40.140 1.00 79.12 76 VAL A CA 1
ATOM 555 C C . VAL A 1 76 ? -59.979 0.576 38.827 1.00 79.12 76 VAL A C 1
ATOM 557 O O . VAL A 1 76 ? -59.688 -0.284 38.003 1.00 79.12 76 VAL A O 1
ATOM 560 N N . ARG A 1 77 ? -60.941 1.475 38.568 1.00 81.50 77 ARG A N 1
ATOM 561 C CA . ARG A 1 77 ? -61.699 1.494 37.300 1.00 81.50 77 ARG A CA 1
ATOM 562 C C . ARG A 1 77 ? -60.812 1.865 36.112 1.00 81.50 77 ARG A C 1
ATOM 564 O O . ARG A 1 77 ? -60.987 1.304 35.036 1.00 81.50 77 ARG A O 1
ATOM 571 N N . LYS A 1 78 ? -59.862 2.790 36.294 1.00 80.06 78 LYS A N 1
ATOM 572 C CA . LYS A 1 78 ? -58.911 3.178 35.236 1.00 80.06 78 LYS A CA 1
ATOM 573 C C . LYS A 1 78 ? -57.912 2.056 34.948 1.00 80.06 78 LYS A C 1
ATOM 575 O O . LYS A 1 78 ? -57.656 1.765 33.785 1.00 80.06 78 LYS A O 1
ATOM 5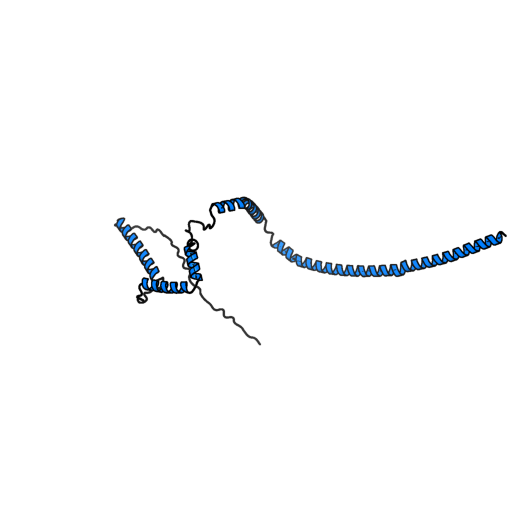80 N N . MET A 1 79 ? -57.410 1.392 35.989 1.00 84.75 79 MET A N 1
ATOM 581 C CA . MET A 1 79 ? -56.561 0.207 35.853 1.00 84.75 79 MET A CA 1
ATOM 582 C C . MET A 1 79 ? -57.301 -0.938 35.159 1.00 84.75 79 MET A C 1
ATOM 584 O O . MET A 1 79 ? -56.758 -1.501 34.217 1.00 84.75 79 MET A O 1
ATOM 588 N N . GLY A 1 80 ? -58.553 -1.217 35.534 1.00 87.00 80 GLY A N 1
ATOM 589 C CA . GLY A 1 80 ? -59.366 -2.248 34.879 1.00 87.00 80 GLY A CA 1
ATOM 590 C C . GLY A 1 80 ? -59.662 -1.948 33.404 1.00 87.00 80 GLY A C 1
ATOM 591 O O . GLY A 1 80 ? -59.643 -2.848 32.568 1.00 87.00 80 GLY A O 1
ATOM 592 N N . GLU A 1 81 ? -59.872 -0.678 33.041 1.00 87.75 81 GLU A N 1
ATOM 593 C CA . GLU A 1 81 ? -60.017 -0.275 31.634 1.00 87.75 81 GLU A CA 1
ATOM 594 C C . GLU A 1 81 ? -58.705 -0.441 30.850 1.00 87.75 81 GLU A C 1
ATOM 596 O O . GLU A 1 81 ? -58.714 -0.916 29.712 1.00 87.75 81 GLU A O 1
ATOM 601 N N . LEU A 1 82 ? -57.563 -0.097 31.454 1.00 88.00 82 LEU A N 1
ATOM 602 C CA . LEU A 1 82 ? -56.249 -0.327 30.852 1.00 88.00 82 LEU A CA 1
ATOM 603 C C . LEU A 1 82 ? -55.954 -1.819 30.693 1.00 88.00 82 LEU A C 1
ATOM 605 O O . LEU A 1 82 ? -55.492 -2.227 29.634 1.00 88.00 82 LEU A O 1
ATOM 609 N N . GLU A 1 83 ? -56.279 -2.638 31.688 1.00 89.12 83 GLU A N 1
ATOM 610 C CA . GLU A 1 83 ? -56.132 -4.092 31.641 1.00 89.12 83 GLU A CA 1
ATOM 611 C C . GLU A 1 83 ? -57.009 -4.710 30.548 1.00 89.12 83 GLU A C 1
ATOM 613 O O . GLU A 1 83 ? -56.548 -5.564 29.787 1.00 89.12 83 GLU A O 1
ATOM 618 N N . ARG A 1 84 ? -58.249 -4.228 30.389 1.00 90.06 84 ARG A N 1
ATOM 619 C CA . ARG A 1 84 ? -59.128 -4.654 29.296 1.00 90.06 84 ARG A CA 1
ATOM 620 C C . ARG A 1 84 ? -58.534 -4.293 27.936 1.00 90.06 84 ARG A C 1
ATOM 622 O O . ARG A 1 84 ? -58.482 -5.145 27.049 1.00 90.06 84 ARG A O 1
ATOM 629 N N . ARG A 1 85 ? -58.054 -3.058 27.758 1.00 86.62 85 ARG A N 1
ATOM 630 C CA . ARG A 1 85 ? -57.394 -2.619 26.512 1.00 86.62 85 ARG A CA 1
ATOM 631 C C . ARG A 1 85 ? -56.115 -3.402 26.238 1.00 86.62 85 ARG A C 1
ATOM 633 O O . ARG A 1 85 ? -55.872 -3.780 25.095 1.00 86.62 85 ARG A O 1
ATOM 640 N N . PHE A 1 86 ? -55.337 -3.687 27.275 1.00 84.81 86 PHE A N 1
ATOM 641 C CA . PHE A 1 86 ? -54.125 -4.488 27.185 1.00 84.81 86 PHE A CA 1
ATOM 642 C C . PHE A 1 86 ? -54.448 -5.931 26.792 1.00 84.81 86 PHE A C 1
ATOM 644 O O . PHE A 1 86 ? -53.860 -6.447 25.852 1.00 84.81 86 PHE A O 1
ATOM 651 N N . SER A 1 87 ? -55.471 -6.545 27.388 1.00 85.44 87 SER A N 1
ATOM 652 C CA . SER A 1 87 ? -55.950 -7.886 27.018 1.00 85.44 87 SER A CA 1
ATOM 653 C C . SER A 1 87 ? -56.409 -7.956 25.554 1.00 85.44 87 SER A C 1
ATOM 655 O O . SER A 1 87 ? -56.108 -8.910 24.829 1.00 85.44 87 SER A O 1
ATOM 657 N N . VAL A 1 88 ? -57.081 -6.908 25.067 1.00 87.94 88 VAL A N 1
ATOM 658 C CA . VAL A 1 88 ? -57.445 -6.783 23.646 1.00 87.94 88 VAL A CA 1
ATOM 659 C C . VAL A 1 88 ? -56.201 -6.625 22.762 1.00 87.94 88 VAL A C 1
ATOM 661 O O . VAL A 1 88 ? -56.126 -7.227 21.694 1.00 87.94 88 VAL A O 1
ATOM 664 N N . MET A 1 89 ? -55.198 -5.864 23.195 1.00 84.12 89 MET A N 1
ATOM 665 C CA . MET A 1 89 ? -53.937 -5.705 22.464 1.00 84.12 89 MET A CA 1
ATOM 666 C C . MET A 1 89 ? -53.144 -7.019 22.392 1.00 84.12 89 MET A C 1
ATOM 668 O O . MET A 1 89 ? -52.675 -7.387 21.317 1.00 84.12 89 ME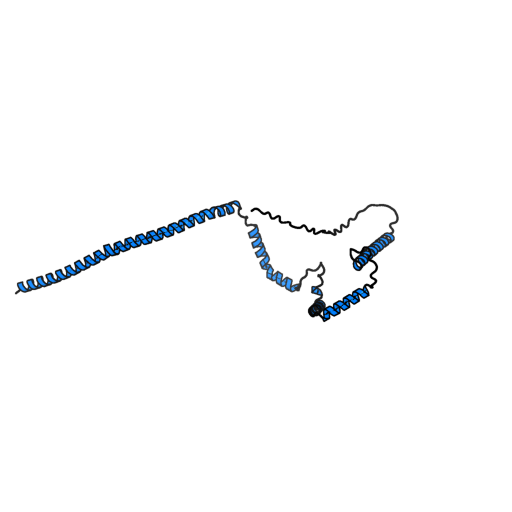T A O 1
ATOM 672 N N . LEU A 1 90 ? -53.067 -7.763 23.500 1.00 83.62 90 LEU A N 1
ATOM 673 C CA . LEU A 1 90 ? -52.397 -9.063 23.582 1.00 83.62 90 LEU A CA 1
ATOM 674 C C . LEU A 1 90 ? -53.041 -10.120 22.683 1.00 83.62 90 LEU A C 1
ATOM 676 O O . LEU A 1 90 ? -52.338 -10.918 22.070 1.00 83.62 90 LEU A O 1
ATOM 680 N N . SER A 1 91 ? -54.373 -10.127 22.587 1.00 81.31 91 SER A N 1
ATOM 681 C CA . SER A 1 91 ? -55.089 -11.059 21.704 1.00 81.31 91 SER A CA 1
ATOM 682 C C . SER A 1 91 ? -54.959 -10.699 20.220 1.00 81.31 91 SER A C 1
ATOM 684 O O . SER A 1 91 ? -54.965 -11.592 19.376 1.00 81.31 91 SER A O 1
ATOM 686 N N . ARG A 1 92 ? -54.811 -9.410 19.884 1.00 82.81 92 ARG A N 1
ATOM 687 C CA . ARG A 1 92 ? -54.666 -8.945 18.493 1.00 82.81 92 ARG A CA 1
ATOM 688 C C . ARG A 1 92 ? -53.237 -9.044 17.961 1.00 82.81 92 ARG A C 1
ATOM 690 O O . ARG A 1 92 ? -53.058 -9.284 16.771 1.00 82.81 92 ARG A O 1
ATOM 697 N N . VAL A 1 93 ? -52.228 -8.859 18.811 1.00 83.44 93 VAL A N 1
ATOM 698 C CA . VAL A 1 93 ? -50.819 -8.775 18.400 1.00 83.44 93 VAL A CA 1
ATOM 699 C C . VAL A 1 93 ? -50.005 -9.880 19.075 1.00 83.44 93 VAL A C 1
ATOM 701 O O . VAL A 1 93 ? -49.672 -9.802 20.257 1.00 83.44 93 VAL A O 1
ATOM 704 N N . ARG A 1 94 ? -49.635 -10.903 18.293 1.00 81.81 94 ARG A N 1
ATOM 705 C CA . ARG A 1 94 ? -48.938 -12.114 18.776 1.00 81.81 94 ARG A CA 1
ATOM 706 C C . ARG A 1 94 ? -47.590 -11.832 19.448 1.00 81.81 94 ARG A C 1
ATOM 708 O O . ARG A 1 94 ? -47.245 -12.511 20.410 1.00 81.81 94 ARG A O 1
ATOM 715 N N . VAL A 1 95 ? -46.880 -10.799 18.992 1.00 85.44 95 VAL A N 1
ATOM 716 C CA . VAL A 1 95 ? -45.554 -10.401 19.499 1.00 85.44 95 VAL A CA 1
ATOM 717 C C . VAL A 1 95 ? -45.585 -10.086 20.994 1.00 85.44 95 VAL A C 1
ATOM 719 O O . VAL A 1 95 ? -44.705 -10.515 21.733 1.00 85.44 95 VAL A O 1
ATOM 722 N N . TYR A 1 96 ? -46.619 -9.395 21.482 1.00 82.94 96 TYR A N 1
ATOM 723 C CA . TYR A 1 96 ? -46.712 -9.097 22.912 1.00 82.94 96 TYR A CA 1
ATOM 724 C C . TYR A 1 96 ? -46.995 -10.351 23.745 1.00 82.94 96 TYR A C 1
ATOM 726 O O . TYR A 1 96 ? -46.509 -10.461 24.867 1.00 82.94 96 TYR A O 1
ATOM 734 N N . GLY A 1 97 ? -47.724 -11.325 23.193 1.00 82.19 97 GLY A N 1
ATOM 735 C CA . GLY A 1 97 ? -47.911 -12.627 23.832 1.00 82.19 97 GLY A CA 1
ATOM 736 C C . GLY A 1 97 ? -46.598 -13.400 23.975 1.00 82.19 97 GLY A C 1
ATOM 737 O O . GLY A 1 97 ? -46.359 -14.021 25.008 1.00 82.19 97 GLY A O 1
ATOM 738 N N . GLU A 1 98 ? -45.724 -13.333 22.971 1.00 85.12 98 GLU A N 1
ATOM 739 C CA . GLU A 1 98 ? -44.374 -13.906 23.038 1.00 85.12 98 GLU A CA 1
ATOM 740 C C . GLU A 1 98 ? -43.483 -13.148 24.021 1.00 85.12 98 GLU A C 1
ATOM 742 O O . GLU A 1 98 ? -42.829 -13.775 24.850 1.00 85.12 98 GLU A O 1
ATOM 747 N N . LEU A 1 99 ? -43.532 -11.815 24.025 1.00 85.00 99 LEU A N 1
ATOM 748 C CA . LEU A 1 99 ? -42.777 -10.996 24.972 1.00 85.00 99 LEU A CA 1
ATOM 749 C C . LEU A 1 99 ? -43.185 -11.272 26.427 1.00 85.00 99 LEU A C 1
ATOM 751 O O . LEU A 1 99 ? -42.321 -11.377 27.291 1.00 85.00 99 LEU A O 1
ATOM 755 N N . LEU A 1 100 ? -44.479 -11.468 26.705 1.00 84.06 100 LEU A N 1
ATOM 756 C CA . LEU A 1 100 ? -44.947 -11.876 28.034 1.00 84.06 100 LEU A CA 1
ATOM 757 C C . LEU A 1 100 ? -44.500 -13.291 28.414 1.00 84.06 100 LEU A C 1
ATOM 759 O O . LEU A 1 100 ? -44.227 -13.544 29.588 1.00 84.06 100 LEU A O 1
ATOM 763 N N . LYS A 1 101 ? -44.422 -14.220 27.453 1.00 85.81 101 LYS A N 1
ATOM 764 C CA . LYS A 1 101 ? -43.854 -15.556 27.700 1.00 85.81 101 LYS A CA 1
ATOM 765 C C . LYS A 1 101 ? -42.372 -15.452 28.045 1.00 85.81 101 LYS A C 1
ATOM 767 O O . LYS A 1 101 ? -41.949 -16.063 29.021 1.00 85.81 101 LYS A O 1
ATOM 772 N N . ILE A 1 102 ? -41.624 -14.634 27.304 1.00 85.62 102 ILE A N 1
ATOM 773 C CA . ILE A 1 102 ? -40.203 -14.374 27.557 1.00 85.62 102 ILE A CA 1
ATOM 774 C C . ILE A 1 102 ? -40.026 -13.743 28.941 1.00 85.62 102 ILE A C 1
ATOM 776 O O . ILE A 1 102 ? -39.275 -14.285 29.745 1.00 85.62 102 ILE A O 1
ATOM 780 N N . TYR A 1 103 ? -40.790 -12.697 29.267 1.00 85.00 103 TYR A N 1
ATOM 781 C CA . TYR A 1 103 ? -40.780 -12.043 30.580 1.00 85.00 103 TYR A CA 1
ATOM 782 C C . TYR A 1 103 ? -41.066 -13.020 31.731 1.00 85.00 103 TYR A C 1
ATOM 784 O O . TYR A 1 103 ? -40.391 -12.984 32.753 1.00 85.00 103 TYR A O 1
ATOM 792 N N . ARG A 1 104 ? -42.032 -13.936 31.561 1.00 83.19 104 ARG A N 1
ATOM 793 C CA . ARG A 1 104 ? -42.332 -14.975 32.563 1.00 83.19 104 ARG A CA 1
ATOM 794 C C . ARG A 1 104 ? -41.240 -16.034 32.685 1.00 83.19 104 ARG A C 1
ATOM 796 O O . ARG A 1 104 ? -41.024 -16.539 33.778 1.00 83.19 104 ARG A O 1
ATOM 803 N N . SER A 1 105 ? -40.600 -16.394 31.576 1.00 84.50 105 SER A N 1
ATOM 804 C CA . SER A 1 105 ? -39.526 -17.394 31.563 1.00 84.50 105 SER A CA 1
ATOM 805 C C . SER A 1 105 ? -38.194 -16.857 32.087 1.00 84.50 105 SER A C 1
ATOM 807 O O . SER A 1 105 ? -37.427 -17.615 32.665 1.00 84.50 105 SER A O 1
ATOM 809 N N . HIS A 1 106 ? -37.932 -15.563 31.896 1.00 81.69 106 HIS A N 1
ATOM 810 C CA . HIS A 1 106 ? -36.663 -14.921 32.224 1.00 81.69 106 HIS A CA 1
ATOM 811 C C . HIS A 1 106 ? -36.921 -13.515 32.795 1.00 81.69 106 HIS A C 1
ATOM 813 O O . HIS A 1 106 ? -36.696 -12.511 32.108 1.00 81.69 106 HIS A O 1
ATOM 819 N N . PRO A 1 107 ? -37.409 -13.414 34.048 1.00 77.31 107 PRO A N 1
ATOM 820 C CA . PRO A 1 107 ? -37.632 -12.121 34.700 1.00 77.31 107 PRO A CA 1
ATOM 821 C C . PRO A 1 107 ? -36.321 -11.345 34.906 1.00 77.31 107 PRO A C 1
ATOM 823 O O . PRO A 1 107 ? -36.336 -10.117 34.998 1.00 77.31 107 PRO A O 1
ATOM 826 N N . ASP A 1 108 ? -35.189 -12.047 34.916 1.00 70.38 108 ASP A N 1
ATOM 827 C CA . ASP A 1 108 ? -33.855 -11.492 35.147 1.00 70.38 108 ASP A CA 1
ATOM 828 C C . ASP A 1 108 ? -33.357 -10.599 34.000 1.00 70.38 108 ASP A C 1
ATOM 830 O O . ASP A 1 108 ? -32.484 -9.765 34.207 1.00 70.38 108 ASP A O 1
ATOM 834 N N . PHE A 1 109 ? -33.926 -10.705 32.791 1.00 70.94 109 PHE A N 1
ATOM 835 C CA . PHE A 1 109 ? -33.552 -9.824 31.673 1.00 70.94 109 PHE A CA 1
ATOM 836 C C . PHE A 1 109 ? -34.101 -8.403 31.797 1.00 70.94 109 PHE A C 1
ATOM 838 O O . PHE A 1 109 ? -33.578 -7.485 31.168 1.00 70.94 109 PHE A O 1
ATOM 845 N N . PHE A 1 110 ? -35.170 -8.219 32.570 1.00 71.56 110 PHE A N 1
ATOM 846 C CA . PHE A 1 110 ? -35.894 -6.950 32.644 1.00 71.56 110 PHE A CA 1
ATOM 847 C C . PHE A 1 110 ? -35.730 -6.247 33.991 1.00 71.56 110 PHE A C 1
ATOM 849 O O . PHE A 1 110 ? -36.039 -5.060 34.100 1.00 71.56 110 PHE A O 1
ATOM 856 N N . HIS A 1 111 ? -35.221 -6.946 35.004 1.00 74.25 111 HIS A N 1
ATOM 857 C CA . HIS A 1 111 ? -34.824 -6.336 36.262 1.00 74.25 111 HIS A CA 1
ATOM 858 C C . HIS A 1 111 ? -33.335 -6.008 36.207 1.00 74.25 111 HIS A C 1
ATOM 860 O O . HIS A 1 111 ? -32.502 -6.886 36.001 1.00 74.25 111 HIS A O 1
ATOM 866 N N . ALA A 1 112 ? -32.993 -4.731 36.391 1.00 61.31 112 ALA A N 1
ATOM 867 C CA . ALA A 1 112 ? -31.605 -4.356 36.605 1.00 61.31 112 ALA A CA 1
ATOM 868 C C . ALA A 1 112 ? -31.098 -5.100 37.857 1.00 61.31 112 ALA A C 1
ATOM 870 O O . ALA A 1 112 ? -31.768 -5.025 38.895 1.00 61.31 112 ALA A O 1
ATOM 871 N N . PRO A 1 113 ? -29.969 -5.828 37.779 1.00 61.50 113 PRO A N 1
ATOM 872 C CA . PRO A 1 113 ? -29.409 -6.482 38.950 1.00 61.50 113 PRO A CA 1
ATOM 873 C C . PRO A 1 113 ? -29.119 -5.443 40.031 1.00 61.50 113 PRO A C 1
ATOM 875 O O . PRO A 1 113 ? -28.901 -4.261 39.744 1.00 61.50 113 PRO A O 1
ATOM 878 N N . SER A 1 114 ? -29.159 -5.884 41.290 1.00 62.31 114 SER A N 1
ATOM 879 C CA . SER A 1 114 ? -28.863 -5.007 42.420 1.00 62.31 114 SER A CA 1
ATOM 880 C C . SER A 1 114 ? -27.505 -4.316 42.198 1.00 62.31 114 SER A C 1
ATOM 882 O O . SER A 1 114 ? -26.573 -4.963 41.718 1.00 62.31 114 SER A O 1
ATOM 884 N N . PRO A 1 115 ? -27.348 -3.022 42.536 1.00 60.62 115 PRO A N 1
ATOM 885 C CA . PRO A 1 115 ? -26.135 -2.245 42.240 1.00 60.62 115 PRO A CA 1
ATOM 886 C C . PRO A 1 115 ? -24.865 -2.762 42.942 1.00 60.62 115 PRO A C 1
ATOM 888 O O . PRO A 1 115 ? -23.797 -2.172 42.795 1.00 60.62 115 PRO A O 1
ATOM 891 N N . SER A 1 116 ? -24.978 -3.834 43.727 1.00 61.59 116 SER A N 1
ATOM 892 C CA . SER A 1 116 ? -23.890 -4.473 44.461 1.00 61.59 116 SER A CA 1
ATOM 893 C C . SER A 1 116 ? -23.283 -5.672 43.732 1.00 61.59 116 SER A C 1
ATOM 895 O O . SER A 1 116 ? -22.201 -6.104 44.120 1.00 61.59 116 SER A O 1
ATOM 897 N N . GLU A 1 117 ? -23.933 -6.203 42.693 1.00 60.59 117 GLU A N 1
ATOM 898 C CA . GLU A 1 117 ? -23.465 -7.399 41.991 1.00 60.59 117 GLU A CA 1
ATOM 899 C C . GLU A 1 117 ? -23.207 -7.084 40.510 1.00 60.59 117 GLU A C 1
ATOM 901 O O . GLU A 1 117 ? -24.098 -6.575 39.820 1.00 60.59 117 GLU A O 1
ATOM 906 N N . PRO A 1 118 ? -21.984 -7.320 39.998 1.00 59.88 118 PRO A N 1
ATOM 907 C CA . PRO A 1 118 ? -21.693 -7.088 38.593 1.00 59.88 118 PRO A CA 1
ATOM 908 C C . PRO A 1 118 ? -22.584 -7.999 37.734 1.00 59.88 118 PRO A C 1
ATOM 910 O O . PRO A 1 118 ? -22.707 -9.186 38.039 1.00 59.88 118 PRO A O 1
ATOM 913 N N . PRO A 1 119 ? -23.199 -7.487 36.652 1.00 56.62 119 PRO A N 1
ATOM 914 C CA . PRO A 1 119 ? -24.060 -8.279 35.782 1.00 56.62 119 PRO A CA 1
ATOM 915 C C . PRO A 1 119 ? -23.220 -9.289 34.990 1.00 56.62 119 PRO A C 1
ATOM 917 O O . PRO A 1 119 ? -22.826 -9.029 33.854 1.00 56.62 119 PRO A O 1
ATOM 920 N N . SER A 1 120 ? -22.913 -10.446 35.573 1.00 59.66 120 SER A N 1
ATOM 921 C CA . SER A 1 120 ? -22.244 -11.532 34.863 1.00 59.66 120 SER A CA 1
ATOM 922 C C . SER A 1 120 ? -23.261 -12.591 34.459 1.00 59.66 120 SER A C 1
ATOM 924 O O . SER A 1 120 ? -23.755 -13.347 35.286 1.00 59.66 120 SER A O 1
ATOM 926 N N . GLN A 1 121 ? -23.525 -12.681 33.155 1.00 65.44 121 GLN A N 1
ATOM 927 C CA . GLN A 1 121 ? -24.300 -13.766 32.532 1.00 65.44 121 GLN A CA 1
ATOM 928 C C . GLN A 1 121 ? -23.548 -15.112 32.537 1.00 65.44 121 GLN A C 1
ATOM 930 O O . GLN A 1 121 ? -24.050 -16.119 32.046 1.00 65.44 121 GLN A O 1
ATOM 935 N N . LEU A 1 122 ? -22.315 -15.114 33.044 1.00 67.00 122 LEU A N 1
ATOM 936 C CA . LEU A 1 122 ? -21.406 -16.246 33.070 1.00 67.00 122 LEU A CA 1
ATOM 937 C C . LEU A 1 122 ? -21.244 -16.717 34.511 1.00 67.00 122 LEU A C 1
ATOM 939 O O . LEU A 1 122 ? -21.136 -15.903 35.429 1.00 67.00 122 LEU A O 1
ATOM 943 N N . SER A 1 123 ? -21.195 -18.036 34.702 1.00 82.88 123 SER A N 1
ATOM 944 C CA . SER A 1 123 ? -20.881 -18.613 36.005 1.00 82.88 123 SER A CA 1
ATOM 945 C C . SER A 1 123 ? -19.502 -18.136 36.472 1.00 82.88 123 SER A C 1
ATOM 947 O O . SER A 1 123 ? -18.596 -17.885 35.671 1.00 82.88 123 SER A O 1
ATOM 949 N N . THR A 1 124 ? -19.315 -18.030 37.787 1.00 83.62 124 THR A N 1
ATOM 950 C CA . THR A 1 124 ? -18.023 -17.615 38.362 1.00 83.62 124 THR A CA 1
ATOM 951 C C . THR A 1 124 ? -16.866 -18.516 37.920 1.00 83.62 124 THR A C 1
ATOM 953 O O . THR A 1 124 ? -15.730 -18.061 37.836 1.00 83.62 124 THR A O 1
ATOM 956 N N . ASP A 1 125 ? -17.152 -19.777 37.596 1.00 85.12 125 ASP A N 1
ATOM 957 C CA . ASP A 1 125 ? -16.183 -20.732 37.063 1.00 85.12 125 ASP A CA 1
ATOM 958 C C . ASP A 1 125 ? -15.741 -20.385 35.630 1.00 85.12 125 ASP A C 1
ATOM 960 O O . ASP A 1 125 ? -14.546 -20.330 35.345 1.00 85.12 125 ASP A O 1
ATOM 964 N N . ALA A 1 126 ? -16.684 -20.005 34.760 1.00 85.25 126 ALA A N 1
ATOM 965 C CA . ALA A 1 126 ? -16.384 -19.551 33.402 1.00 85.25 126 ALA A CA 1
ATOM 966 C C . ALA A 1 126 ? -15.552 -18.255 33.392 1.00 85.25 126 ALA A C 1
ATOM 968 O O . ALA A 1 126 ? -14.632 -18.099 32.586 1.00 85.25 126 ALA A O 1
ATOM 969 N N . LEU A 1 127 ? -15.816 -17.334 34.324 1.00 87.38 127 LEU A N 1
ATOM 970 C CA . LEU A 1 127 ? -14.995 -16.129 34.485 1.00 87.38 127 LEU A CA 1
ATOM 971 C C . LEU A 1 127 ? -13.557 -16.476 34.885 1.00 87.38 127 LEU A C 1
ATOM 973 O O . LEU A 1 127 ? -12.614 -15.928 34.314 1.00 87.38 127 LEU A O 1
ATOM 977 N N . ARG A 1 128 ? -13.370 -17.418 35.818 1.00 90.69 128 ARG A N 1
ATOM 978 C CA . ARG A 1 128 ? -12.033 -17.884 36.216 1.00 90.69 128 ARG A CA 1
ATOM 979 C C . ARG A 1 128 ? -11.308 -18.549 35.053 1.00 90.69 128 ARG A C 1
ATOM 981 O O . ARG A 1 128 ? -10.143 -18.233 34.834 1.00 90.69 128 ARG A O 1
ATOM 988 N N . SER A 1 129 ? -11.979 -19.403 34.276 1.00 91.44 129 SER A N 1
ATOM 989 C CA . SER A 1 129 ? -11.349 -20.049 33.119 1.00 91.44 129 SER A CA 1
ATOM 990 C C . SER A 1 129 ? -10.904 -19.039 32.065 1.00 91.44 129 SER A C 1
ATOM 992 O O . SER A 1 129 ? -9.817 -19.177 31.514 1.00 91.44 129 SER A O 1
ATOM 994 N N . ILE A 1 130 ? -11.703 -17.993 31.822 1.00 90.94 130 ILE A N 1
ATOM 995 C CA . ILE A 1 130 ? -11.350 -16.928 30.874 1.00 90.94 130 ILE A CA 1
ATOM 996 C C . ILE A 1 130 ? -10.138 -16.149 31.382 1.00 90.94 130 ILE A C 1
ATOM 998 O O . ILE A 1 130 ? -9.173 -15.986 30.641 1.00 90.94 130 ILE A O 1
ATOM 1002 N N . VAL A 1 131 ? -10.155 -15.719 32.647 1.00 92.69 131 VAL A N 1
ATOM 1003 C CA . VAL A 1 131 ? -9.048 -14.952 33.238 1.00 92.69 131 VAL A CA 1
ATOM 1004 C C . VAL A 1 131 ? -7.754 -15.764 33.247 1.00 92.69 131 VAL A C 1
ATOM 1006 O O . VAL A 1 131 ? -6.701 -15.226 32.910 1.00 92.69 131 VAL A O 1
ATOM 1009 N N . LEU A 1 132 ? -7.825 -17.056 33.583 1.00 93.81 132 LEU A N 1
ATOM 1010 C CA . LEU A 1 132 ? -6.673 -17.957 33.553 1.00 93.81 132 LEU A CA 1
ATOM 1011 C C . LEU A 1 132 ? -6.165 -18.189 32.124 1.00 93.81 132 LEU A C 1
ATOM 1013 O O . LEU A 1 132 ? -4.955 -18.174 31.909 1.00 93.81 132 LEU A O 1
ATOM 1017 N N . ALA A 1 133 ? -7.059 -18.332 31.143 1.00 93.12 133 ALA A N 1
ATOM 1018 C CA . ALA A 1 133 ? -6.679 -18.451 29.737 1.00 93.12 133 ALA A CA 1
ATOM 1019 C C . ALA A 1 133 ? -6.016 -17.169 29.203 1.00 93.12 133 ALA A C 1
ATOM 1021 O O . ALA A 1 133 ? -5.052 -17.245 28.443 1.00 93.12 133 ALA A O 1
ATOM 1022 N N . SER A 1 134 ? -6.482 -15.988 29.624 1.00 91.94 134 SER A N 1
ATOM 1023 C CA . SER A 1 134 ? -5.913 -14.696 29.219 1.00 91.94 134 SER A CA 1
ATOM 1024 C C . SER A 1 134 ? -4.716 -14.246 30.064 1.00 91.94 134 SER A C 1
ATOM 1026 O O . SER A 1 134 ? -4.084 -13.243 29.732 1.00 91.94 134 SER A O 1
ATOM 1028 N N . ALA A 1 135 ? -4.384 -14.960 31.145 1.00 93.81 135 ALA A N 1
ATOM 1029 C CA . ALA A 1 135 ? -3.399 -14.527 32.137 1.00 93.81 135 ALA A CA 1
ATOM 1030 C C . ALA A 1 135 ? -2.021 -14.223 31.529 1.00 93.81 135 ALA A C 1
ATOM 1032 O O . ALA A 1 135 ? -1.391 -13.231 31.890 1.00 93.81 135 ALA A O 1
ATOM 1033 N N . SER A 1 136 ? -1.573 -15.036 30.569 1.00 91.19 136 SER A N 1
ATOM 1034 C CA . SER A 1 136 ? -0.288 -14.856 29.878 1.00 91.19 136 SER A CA 1
ATOM 1035 C C . SER A 1 136 ? -0.275 -13.674 28.903 1.00 91.19 136 SER A C 1
ATOM 1037 O O . SER A 1 136 ? 0.790 -13.152 28.579 1.00 91.19 136 SER A O 1
ATOM 1039 N N . THR A 1 137 ? -1.446 -13.216 28.456 1.00 93.44 137 THR A N 1
ATOM 1040 C CA . THR A 1 137 ? -1.564 -12.103 27.506 1.00 93.44 137 THR A CA 1
ATOM 1041 C C . THR A 1 137 ? -1.405 -10.754 28.205 1.00 93.44 137 THR A C 1
ATOM 1043 O O . THR A 1 137 ? -0.858 -9.828 27.616 1.00 93.44 137 THR A O 1
ATOM 1046 N N . PHE A 1 138 ? -1.796 -10.636 29.477 1.00 93.69 138 PHE A N 1
ATOM 1047 C CA . PHE A 1 138 ? -1.680 -9.389 30.241 1.00 93.69 138 PHE A CA 1
ATOM 1048 C C . PHE A 1 138 ? -0.251 -8.839 30.384 1.00 93.69 138 PHE A C 1
ATOM 1050 O O . PHE A 1 138 ? -0.062 -7.650 30.125 1.00 93.69 138 PHE A O 1
ATOM 1057 N N . PRO A 1 139 ? 0.776 -9.630 30.763 1.00 93.81 139 PRO A N 1
ATOM 1058 C CA . PRO A 1 139 ? 2.139 -9.110 30.811 1.00 93.81 139 PRO A CA 1
ATOM 1059 C C . PRO A 1 139 ? 2.652 -8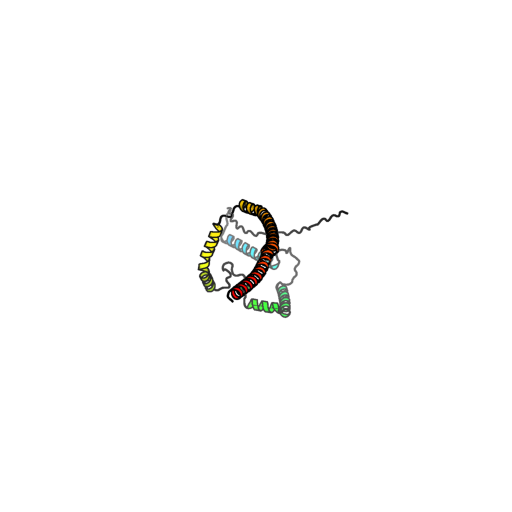.757 29.411 1.00 93.81 139 PRO A C 1
ATOM 1061 O O . PRO A 1 139 ? 3.327 -7.746 29.257 1.00 93.81 139 PRO A O 1
ATOM 1064 N N . SER A 1 140 ? 2.280 -9.527 28.381 1.00 91.38 140 SER A N 1
ATOM 1065 C CA . SER A 1 140 ? 2.664 -9.238 26.995 1.00 91.38 140 SER A CA 1
ATOM 1066 C C . SER A 1 140 ? 2.092 -7.903 26.510 1.00 91.38 140 SER A C 1
ATOM 1068 O O . SER A 1 140 ? 2.836 -7.086 25.969 1.00 91.38 140 SER A O 1
ATOM 1070 N N . THR A 1 141 ? 0.808 -7.630 26.759 1.00 93.94 141 THR A N 1
ATOM 1071 C CA . THR A 1 141 ? 0.175 -6.365 26.361 1.00 93.94 141 THR A CA 1
ATOM 1072 C C . THR A 1 141 ? 0.668 -5.185 27.187 1.00 93.94 141 THR A C 1
ATOM 1074 O O . THR A 1 141 ? 0.855 -4.102 26.631 1.00 93.94 141 THR A O 1
ATOM 1077 N N . LEU A 1 142 ? 0.950 -5.378 28.480 1.00 95.31 142 LEU A N 1
ATOM 1078 C CA . LEU A 1 142 ? 1.597 -4.353 29.300 1.00 95.31 142 LEU A CA 1
ATOM 1079 C C . LEU A 1 142 ? 2.996 -4.018 28.786 1.00 95.31 142 LEU A C 1
ATOM 1081 O O . LEU A 1 142 ? 3.319 -2.837 28.670 1.00 95.31 142 LEU A O 1
ATOM 1085 N N . SER A 1 143 ? 3.807 -5.018 28.434 1.00 92.81 143 SER A N 1
ATOM 1086 C CA . SER A 1 143 ? 5.124 -4.791 27.834 1.00 92.81 143 SER A CA 1
ATOM 1087 C C . SER A 1 143 ? 5.015 -4.043 26.507 1.00 92.81 143 SER A C 1
ATOM 1089 O O . SER A 1 143 ? 5.759 -3.089 26.300 1.00 92.81 143 SER A O 1
ATOM 1091 N N . SER A 1 144 ? 4.058 -4.395 25.640 1.00 91.38 144 SER A N 1
ATOM 1092 C CA . SER A 1 144 ? 3.820 -3.661 24.390 1.00 91.38 144 SER A CA 1
ATOM 1093 C C . SER A 1 144 ? 3.380 -2.213 24.629 1.00 91.38 144 SER A C 1
ATOM 1095 O O . SER A 1 144 ? 3.901 -1.310 23.984 1.00 91.38 144 SER A O 1
ATOM 1097 N N . LEU A 1 145 ? 2.466 -1.960 25.570 1.00 92.50 145 LEU A N 1
ATOM 1098 C CA . LEU A 1 145 ? 2.020 -0.600 25.904 1.00 92.50 145 LEU A CA 1
ATOM 1099 C C . LEU A 1 145 ? 3.127 0.237 26.547 1.00 92.50 145 LEU A C 1
ATOM 1101 O O . LEU A 1 145 ? 3.233 1.430 26.270 1.00 92.50 145 LEU A O 1
ATOM 1105 N N . THR A 1 146 ? 3.959 -0.386 27.379 1.00 91.38 146 THR A N 1
ATOM 1106 C CA . THR A 1 146 ? 5.117 0.269 28.000 1.00 91.38 146 THR A CA 1
ATOM 1107 C C . THR A 1 146 ? 6.138 0.640 26.932 1.00 91.38 146 THR A C 1
ATOM 1109 O O . THR A 1 146 ? 6.536 1.794 26.856 1.00 91.38 146 THR A O 1
ATOM 1112 N N . ALA A 1 147 ? 6.440 -0.278 26.011 1.00 89.69 147 ALA A N 1
ATOM 1113 C CA . ALA A 1 147 ? 7.324 -0.007 24.881 1.00 89.69 147 ALA A CA 1
ATOM 1114 C C . ALA A 1 147 ? 6.802 1.119 23.967 1.00 89.69 147 ALA A C 1
ATOM 1116 O O . ALA A 1 147 ? 7.587 1.935 23.491 1.00 89.69 147 ALA A O 1
ATOM 1117 N N . VAL A 1 148 ? 5.484 1.203 23.740 1.00 86.69 148 VAL A N 1
ATOM 1118 C CA . VAL A 1 148 ? 4.874 2.309 22.976 1.00 86.69 148 VAL A CA 1
ATOM 1119 C C . VAL A 1 148 ? 4.977 3.633 23.733 1.00 86.69 148 VAL A C 1
ATOM 1121 O O . VAL A 1 148 ? 5.244 4.662 23.121 1.00 86.69 148 VAL A O 1
ATOM 1124 N N . LYS A 1 149 ? 4.788 3.623 25.056 1.00 85.56 149 LYS A N 1
ATOM 1125 C CA . LYS A 1 149 ? 4.900 4.822 25.897 1.00 85.56 149 LYS A CA 1
ATOM 1126 C C . LYS A 1 149 ? 6.341 5.331 26.002 1.00 85.56 149 LYS A C 1
ATOM 1128 O O . LYS A 1 149 ? 6.544 6.539 26.077 1.00 85.56 149 LYS A O 1
ATOM 1133 N N . ASP A 1 150 ? 7.310 4.421 25.998 1.00 85.69 150 ASP A N 1
ATOM 1134 C CA . ASP A 1 150 ? 8.739 4.737 26.073 1.00 85.69 150 ASP A CA 1
ATOM 1135 C C . ASP A 1 150 ? 9.317 5.188 24.719 1.00 85.69 150 ASP A C 1
ATOM 1137 O O . ASP A 1 150 ? 10.456 5.652 24.658 1.00 85.69 150 ASP A O 1
ATOM 1141 N N . SER A 1 151 ? 8.547 5.092 23.628 1.00 76.94 151 SER A N 1
ATOM 1142 C CA . SER A 1 151 ? 8.945 5.636 22.333 1.00 76.94 151 SER A CA 1
ATOM 1143 C C . SER A 1 151 ? 8.799 7.164 22.345 1.00 76.94 151 SER A C 1
ATOM 1145 O O . SER A 1 151 ? 7.679 7.668 22.484 1.00 76.94 151 SER A O 1
ATOM 1147 N N . PRO A 1 152 ? 9.896 7.933 22.205 1.00 79.25 152 PRO A N 1
ATOM 1148 C CA . PRO A 1 152 ? 9.793 9.376 22.074 1.00 79.25 152 PRO A CA 1
ATOM 1149 C C . PRO A 1 152 ? 9.020 9.695 20.793 1.00 79.25 152 PRO A C 1
ATOM 1151 O O . PRO A 1 152 ? 9.376 9.235 19.708 1.00 79.25 152 PRO A O 1
ATOM 1154 N N . ILE A 1 153 ? 7.954 10.485 20.925 1.00 75.50 153 ILE A N 1
ATOM 1155 C CA . ILE A 1 153 ? 7.225 11.013 19.771 1.00 75.50 153 ILE A CA 1
ATOM 1156 C C . ILE A 1 153 ? 8.232 11.855 18.969 1.00 75.50 153 ILE A C 1
ATOM 1158 O O . ILE A 1 153 ? 8.802 12.785 19.548 1.00 75.50 153 ILE A O 1
ATOM 1162 N N . PRO A 1 154 ? 8.500 11.531 17.689 1.00 76.00 154 PRO A N 1
ATOM 1163 C CA . PRO A 1 154 ? 9.475 12.268 16.893 1.00 76.00 154 PRO A CA 1
ATOM 1164 C C . PRO A 1 154 ? 9.067 13.738 16.781 1.00 76.00 154 PRO A C 1
ATOM 1166 O O . PRO A 1 154 ? 7.873 14.054 16.732 1.00 76.00 154 PRO A O 1
ATOM 1169 N N . ASP A 1 155 ? 10.053 14.638 16.744 1.00 80.38 155 ASP A N 1
ATOM 1170 C CA . ASP A 1 155 ? 9.779 16.067 16.652 1.00 80.38 155 ASP A CA 1
ATOM 1171 C C . ASP A 1 155 ? 9.000 16.369 15.361 1.00 80.38 155 ASP A C 1
ATOM 1173 O O . ASP A 1 155 ? 9.339 15.951 14.247 1.00 80.38 155 ASP A O 1
ATOM 1177 N N . THR A 1 156 ? 7.906 17.106 15.525 1.00 83.88 156 THR A N 1
ATOM 1178 C CA . THR A 1 156 ? 7.021 17.513 14.431 1.00 83.88 156 THR A CA 1
ATOM 1179 C C . THR A 1 156 ? 7.754 18.353 13.382 1.00 83.88 156 THR A C 1
ATOM 1181 O O . THR A 1 156 ? 7.366 18.334 12.212 1.00 83.88 156 THR A O 1
ATOM 1184 N N . SER A 1 157 ? 8.841 19.032 13.772 1.00 86.12 157 SER A N 1
ATOM 1185 C CA . SER A 1 157 ? 9.686 19.823 12.874 1.00 86.12 157 SER A CA 1
ATOM 1186 C C . SER A 1 157 ? 10.397 18.958 11.821 1.00 86.12 157 SER A C 1
ATOM 1188 O O . SER A 1 157 ? 10.368 19.284 10.632 1.00 86.12 157 SER A O 1
ATOM 1190 N N . GLU A 1 158 ? 10.949 17.809 12.219 1.00 87.88 158 GLU A N 1
ATOM 1191 C CA . GLU A 1 158 ? 11.639 16.871 11.327 1.00 87.88 158 GLU A CA 1
ATOM 1192 C C . GLU A 1 158 ? 10.653 16.195 10.370 1.00 87.88 158 GLU A C 1
ATOM 1194 O O . GLU A 1 158 ? 10.911 16.064 9.171 1.00 87.88 158 GLU A O 1
ATOM 1199 N N . SER A 1 159 ? 9.468 15.848 10.877 1.00 88.00 159 SER A N 1
ATOM 1200 C CA . SER A 1 159 ? 8.392 15.277 10.061 1.00 88.00 159 SER A CA 1
ATOM 1201 C C . SER A 1 159 ? 7.891 16.272 9.006 1.00 88.00 159 SER A C 1
ATOM 1203 O O . SER A 1 159 ? 7.696 15.909 7.844 1.00 88.00 159 SER A O 1
ATOM 1205 N N . ALA A 1 160 ? 7.742 17.550 9.367 1.00 89.06 160 ALA A N 1
ATOM 1206 C CA . ALA A 1 160 ? 7.388 18.607 8.422 1.00 89.06 160 ALA A CA 1
ATOM 1207 C C . ALA A 1 160 ? 8.500 18.855 7.385 1.00 89.06 160 ALA A C 1
ATOM 1209 O O . ALA A 1 160 ? 8.210 19.064 6.202 1.00 89.06 160 ALA A O 1
ATOM 1210 N N . ALA A 1 161 ? 9.771 18.773 7.794 1.00 90.69 161 ALA A N 1
ATOM 1211 C CA . ALA A 1 161 ? 10.906 18.873 6.883 1.00 90.69 161 ALA A CA 1
ATOM 1212 C C . ALA A 1 161 ? 10.904 17.737 5.845 1.00 90.69 161 ALA A C 1
ATOM 1214 O O . ALA A 1 161 ? 11.076 18.012 4.655 1.00 90.69 161 ALA A O 1
ATOM 1215 N N . LEU A 1 162 ? 10.613 16.493 6.247 1.00 89.88 162 LEU A N 1
ATOM 1216 C CA . LEU A 1 162 ? 10.467 15.366 5.317 1.00 89.88 162 LEU A CA 1
ATOM 1217 C C . LEU A 1 162 ? 9.350 15.607 4.299 1.00 89.88 162 LEU A C 1
ATOM 1219 O O . LEU A 1 162 ? 9.565 15.410 3.103 1.00 89.88 162 LEU A O 1
ATOM 1223 N N . ILE A 1 163 ? 8.194 16.108 4.747 1.00 92.44 163 ILE A N 1
ATOM 1224 C CA . ILE A 1 163 ? 7.078 16.457 3.857 1.00 92.44 163 ILE A CA 1
ATOM 1225 C C . ILE A 1 163 ? 7.521 17.518 2.843 1.00 92.44 163 ILE A C 1
ATOM 1227 O O . ILE A 1 163 ? 7.264 17.361 1.650 1.00 92.44 163 ILE A O 1
ATOM 1231 N N . SER A 1 164 ? 8.264 18.543 3.272 1.00 90.62 164 SER A N 1
ATOM 1232 C CA . SER A 1 164 ? 8.782 19.573 2.360 1.00 90.62 164 SER A CA 1
ATOM 1233 C C . SER A 1 164 ? 9.756 19.021 1.304 1.00 90.62 164 SER A C 1
ATOM 1235 O O . SER A 1 164 ? 9.802 19.520 0.178 1.00 90.62 164 SER A O 1
ATOM 1237 N N . MET A 1 165 ? 10.507 17.961 1.625 1.00 94.94 165 MET A N 1
ATOM 1238 C CA . MET A 1 165 ? 11.441 17.322 0.692 1.00 94.94 165 MET A CA 1
ATOM 1239 C C . MET A 1 165 ? 10.754 16.399 -0.319 1.00 94.94 165 MET A C 1
ATOM 1241 O O . MET A 1 165 ? 11.333 16.130 -1.372 1.00 94.94 165 MET A O 1
ATOM 1245 N N . THR A 1 166 ? 9.527 15.939 -0.054 1.00 95.94 166 THR A N 1
ATOM 1246 C CA . THR A 1 166 ? 8.807 15.048 -0.981 1.00 95.94 166 THR A CA 1
ATOM 1247 C C . THR A 1 166 ? 8.600 15.667 -2.358 1.00 95.94 166 THR A C 1
ATOM 1249 O O . THR A 1 166 ? 8.754 14.980 -3.364 1.00 95.94 166 THR A O 1
ATOM 1252 N N . GLU A 1 167 ? 8.344 16.973 -2.425 1.00 93.38 167 GLU A N 1
ATOM 1253 C CA . GLU A 1 167 ? 8.171 17.672 -3.699 1.00 93.38 167 GLU A CA 1
ATOM 1254 C C . GLU A 1 167 ? 9.480 17.722 -4.497 1.00 93.38 167 GLU A C 1
ATOM 1256 O O . GLU A 1 167 ? 9.497 17.498 -5.706 1.00 93.38 167 GLU A O 1
ATOM 1261 N N . ARG A 1 168 ? 10.613 17.911 -3.808 1.00 94.25 168 ARG A N 1
ATOM 1262 C CA . ARG A 1 168 ? 11.940 17.835 -4.435 1.00 94.25 168 ARG A CA 1
ATOM 1263 C C . ARG A 1 168 ? 12.237 16.430 -4.958 1.00 94.25 168 ARG A C 1
ATOM 1265 O O . ARG A 1 168 ? 12.780 16.306 -6.050 1.00 94.25 168 ARG A O 1
ATOM 1272 N N . MET A 1 169 ? 11.862 15.384 -4.218 1.00 96.19 169 MET A N 1
ATOM 1273 C CA . MET A 1 169 ? 12.024 13.999 -4.676 1.00 96.1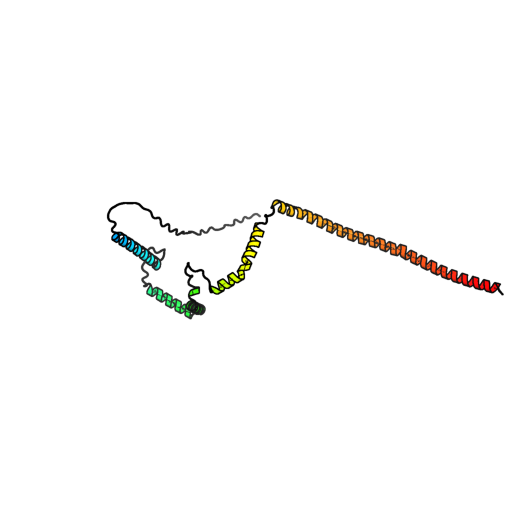9 169 MET A CA 1
ATOM 1274 C C . MET A 1 169 ? 11.187 13.711 -5.924 1.00 96.19 169 MET A C 1
ATOM 1276 O O . MET A 1 169 ? 11.722 13.162 -6.881 1.00 96.19 169 MET A O 1
ATOM 1280 N N . LYS A 1 170 ? 9.927 14.158 -5.968 1.00 96.12 170 LYS A N 1
ATOM 1281 C CA . LYS A 1 170 ? 9.071 14.019 -7.158 1.00 96.12 170 LYS A CA 1
ATOM 1282 C C . LYS A 1 170 ? 9.628 14.759 -8.371 1.00 96.12 170 LYS A C 1
ATOM 1284 O O . LYS A 1 170 ? 9.608 14.231 -9.479 1.00 96.12 170 LYS A O 1
ATOM 1289 N N . ALA A 1 171 ? 10.159 15.965 -8.171 1.00 96.25 171 ALA A N 1
ATOM 1290 C CA . ALA A 1 171 ? 10.796 16.718 -9.247 1.00 96.25 171 ALA A CA 1
ATOM 1291 C C . ALA A 1 171 ? 12.028 15.982 -9.808 1.00 96.25 171 ALA A C 1
ATOM 1293 O O . ALA A 1 171 ? 12.217 15.936 -11.021 1.00 96.25 171 ALA A O 1
ATOM 1294 N N . ILE A 1 172 ? 12.845 15.371 -8.942 1.00 97.62 172 ILE A N 1
ATOM 1295 C CA . ILE A 1 172 ? 13.999 14.558 -9.356 1.00 97.62 172 ILE A CA 1
ATOM 1296 C C . ILE A 1 172 ? 13.549 13.269 -10.054 1.00 97.62 172 ILE A C 1
ATOM 1298 O O . ILE A 1 172 ? 14.141 12.873 -11.050 1.00 97.62 172 ILE A O 1
ATOM 1302 N N . GLU A 1 173 ? 12.493 12.618 -9.577 1.00 97.50 173 GLU A N 1
ATOM 1303 C CA . GLU A 1 173 ? 11.939 11.431 -10.232 1.00 97.50 173 GLU A CA 1
ATOM 1304 C C . GLU A 1 173 ? 11.465 11.757 -11.655 1.00 97.50 173 GLU A C 1
ATOM 1306 O O . GLU A 1 173 ? 11.803 11.046 -12.601 1.00 97.50 173 GLU A O 1
ATOM 1311 N N . ALA A 1 174 ? 10.772 12.883 -11.842 1.00 97.25 174 ALA A N 1
ATOM 1312 C CA . ALA A 1 174 ? 10.337 13.328 -13.163 1.00 97.25 174 ALA A CA 1
ATOM 1313 C C . ALA A 1 174 ? 11.521 13.564 -14.119 1.00 97.25 174 ALA A C 1
ATOM 1315 O O . ALA A 1 174 ? 11.457 13.176 -15.289 1.00 97.25 174 ALA A O 1
ATOM 1316 N N . THR A 1 175 ? 12.623 14.150 -13.635 1.00 97.75 175 THR A N 1
ATOM 1317 C CA . THR A 1 175 ? 13.824 14.331 -14.466 1.00 97.75 175 THR A CA 1
ATOM 1318 C C . THR A 1 175 ? 14.526 13.008 -14.757 1.00 97.75 175 THR A C 1
ATOM 1320 O O . THR A 1 175 ? 14.987 12.816 -15.880 1.00 97.75 175 THR A O 1
ATOM 1323 N N . GLN A 1 176 ? 14.553 12.064 -13.812 1.00 97.81 176 GLN A N 1
ATOM 1324 C CA . GLN A 1 176 ? 15.101 10.723 -14.043 1.00 97.81 176 GLN A CA 1
ATOM 1325 C C . GLN A 1 176 ? 14.306 9.952 -15.099 1.00 97.81 176 GLN A C 1
ATOM 1327 O O . GLN A 1 176 ? 14.902 9.315 -15.968 1.00 97.81 176 GLN A O 1
ATOM 1332 N N . VAL A 1 177 ? 12.975 10.040 -15.074 1.00 98.00 177 VAL A N 1
ATOM 1333 C CA . VAL A 1 177 ? 12.115 9.414 -16.089 1.00 98.00 177 VAL A CA 1
ATOM 1334 C C . VAL A 1 177 ? 12.379 10.016 -17.472 1.00 98.00 177 VAL A C 1
ATOM 1336 O O . VAL A 1 177 ? 12.545 9.267 -18.438 1.00 98.00 177 VAL A O 1
ATOM 1339 N N . ALA A 1 178 ? 12.497 11.345 -17.570 1.00 97.62 178 ALA A N 1
ATOM 1340 C CA . ALA A 1 178 ? 12.842 12.014 -18.825 1.00 97.62 178 ALA A CA 1
ATOM 1341 C C . ALA A 1 178 ? 14.216 11.555 -19.349 1.00 97.62 178 ALA A C 1
ATOM 1343 O O . ALA A 1 178 ? 14.322 11.074 -20.478 1.00 97.62 178 ALA A O 1
ATOM 1344 N N . GLN A 1 179 ? 15.244 11.572 -18.495 1.00 98.12 179 GLN A N 1
ATOM 1345 C CA . GLN A 1 179 ? 16.593 11.119 -18.848 1.00 98.12 179 GLN A CA 1
ATOM 1346 C C . GLN A 1 179 ? 16.634 9.645 -19.269 1.00 98.12 179 GLN A C 1
ATOM 1348 O O . GLN A 1 179 ? 17.369 9.282 -20.188 1.00 98.12 179 GLN A O 1
ATOM 1353 N N . ALA A 1 180 ? 15.854 8.776 -18.623 1.00 98.00 180 ALA A N 1
ATOM 1354 C CA . ALA A 1 180 ? 15.769 7.370 -18.997 1.00 98.00 180 ALA A CA 1
ATOM 1355 C C . ALA A 1 180 ? 15.202 7.194 -20.413 1.00 98.00 180 ALA A C 1
ATOM 1357 O O . ALA A 1 180 ? 15.723 6.376 -21.178 1.00 98.00 180 ALA A O 1
ATOM 1358 N N . SER A 1 181 ? 14.188 7.987 -20.776 1.00 97.44 181 SER A N 1
ATOM 1359 C CA . SER A 1 181 ? 13.612 7.973 -22.123 1.00 97.44 181 SER A CA 1
ATOM 1360 C C . SER A 1 181 ? 14.600 8.477 -23.182 1.00 97.44 181 SER A C 1
ATOM 1362 O O . SER A 1 181 ? 14.804 7.797 -24.190 1.00 97.44 181 SER A O 1
ATOM 1364 N N . ASP A 1 182 ? 15.322 9.564 -22.895 1.00 98.12 182 ASP A N 1
ATOM 1365 C CA . ASP A 1 182 ? 16.344 10.117 -23.790 1.00 98.12 182 ASP A CA 1
ATOM 1366 C C . ASP A 1 182 ? 17.497 9.129 -23.994 1.00 98.12 182 ASP A C 1
ATOM 1368 O O . ASP A 1 182 ? 17.939 8.877 -25.116 1.00 98.12 182 ASP A O 1
ATOM 1372 N N . MET A 1 183 ? 17.974 8.498 -22.916 1.00 98.12 183 MET A N 1
ATOM 1373 C CA . MET A 1 183 ? 19.022 7.485 -23.018 1.00 98.12 183 MET A CA 1
ATOM 1374 C C . MET A 1 183 ? 18.564 6.260 -23.814 1.00 98.12 183 MET A C 1
ATOM 1376 O O . MET A 1 183 ? 19.368 5.673 -24.539 1.00 98.12 183 MET A O 1
ATOM 1380 N N . ALA A 1 184 ? 17.306 5.834 -23.676 1.00 97.62 184 ALA A N 1
ATOM 1381 C CA . ALA A 1 184 ? 16.768 4.727 -24.462 1.00 97.62 184 ALA A CA 1
ATOM 1382 C C . ALA A 1 184 ? 16.719 5.081 -25.956 1.00 97.62 184 ALA A C 1
ATOM 1384 O O . ALA A 1 184 ? 17.117 4.271 -26.797 1.00 97.62 184 ALA A O 1
ATOM 1385 N N . GLU A 1 185 ? 16.313 6.307 -26.289 1.00 98.19 185 GLU A N 1
ATOM 1386 C CA . GLU A 1 185 ? 16.321 6.791 -27.665 1.00 98.19 185 GLU A CA 1
ATOM 1387 C C . GLU A 1 185 ? 17.742 6.874 -28.235 1.00 98.19 185 GLU A C 1
ATOM 1389 O O . GLU A 1 185 ? 18.004 6.360 -29.326 1.00 98.19 185 GLU A O 1
ATOM 1394 N N . LEU A 1 186 ? 18.681 7.462 -27.490 1.00 98.56 186 LEU A N 1
ATOM 1395 C CA . LEU A 1 186 ? 20.080 7.567 -27.903 1.00 98.56 186 LEU A CA 1
ATOM 1396 C C . LEU A 1 186 ? 20.716 6.191 -28.110 1.00 98.56 186 LEU A C 1
ATOM 1398 O O . LEU A 1 186 ? 21.429 6.001 -29.094 1.00 98.56 186 LEU A O 1
ATOM 1402 N N . ARG A 1 187 ? 20.417 5.215 -27.241 1.00 98.06 187 ARG A N 1
ATOM 1403 C CA . ARG A 1 187 ? 20.864 3.823 -27.411 1.00 98.06 187 ARG A CA 1
ATOM 1404 C C . ARG A 1 187 ? 20.294 3.194 -28.676 1.00 98.06 187 ARG A C 1
ATOM 1406 O O . ARG A 1 187 ? 21.033 2.566 -29.424 1.00 98.06 187 ARG A O 1
ATOM 1413 N N . ARG A 1 188 ? 19.008 3.400 -28.966 1.00 98.38 188 ARG A N 1
ATOM 1414 C CA . ARG A 1 188 ? 18.389 2.879 -30.192 1.00 98.38 188 ARG A CA 1
ATOM 1415 C C . ARG A 1 188 ? 19.005 3.502 -31.446 1.00 98.38 188 ARG A C 1
ATOM 1417 O O . ARG A 1 188 ? 19.261 2.798 -32.421 1.00 98.38 188 ARG A O 1
ATOM 1424 N N . ARG A 1 189 ? 19.254 4.815 -31.429 1.00 98.31 189 ARG A N 1
ATOM 1425 C CA . ARG A 1 189 ? 19.900 5.528 -32.541 1.00 98.31 189 ARG A CA 1
ATOM 1426 C C . ARG A 1 189 ? 21.345 5.065 -32.731 1.00 98.31 189 ARG A C 1
ATOM 1428 O O . ARG A 1 189 ? 21.742 4.810 -33.865 1.00 98.31 189 ARG A O 1
ATOM 1435 N N . SER A 1 190 ? 22.115 4.909 -31.652 1.00 98.25 190 SER A N 1
ATOM 1436 C CA . SER A 1 190 ? 23.502 4.440 -31.742 1.00 98.25 190 SER A CA 1
ATOM 1437 C C . SER A 1 190 ? 23.582 2.997 -32.236 1.00 98.25 190 SER A C 1
ATOM 1439 O O . SER A 1 190 ? 24.400 2.694 -33.101 1.00 98.25 190 SER A O 1
ATOM 1441 N N . GLU A 1 191 ? 22.687 2.126 -31.771 1.00 98.25 191 GLU A N 1
ATOM 1442 C CA . GLU A 1 191 ? 22.577 0.753 -32.254 1.00 98.25 191 GLU A CA 1
ATOM 1443 C C . GLU A 1 191 ? 22.235 0.703 -33.747 1.00 98.25 191 GLU A C 1
ATOM 1445 O O . GLU A 1 191 ? 22.852 -0.055 -34.492 1.00 98.25 191 GLU A O 1
ATOM 1450 N N . ALA A 1 192 ? 21.293 1.530 -34.212 1.00 97.75 192 ALA A N 1
ATOM 1451 C CA . ALA A 1 192 ? 20.928 1.592 -35.624 1.00 97.75 192 ALA A CA 1
ATOM 1452 C C . ALA A 1 192 ? 22.106 2.031 -36.508 1.00 97.75 192 ALA A C 1
ATOM 1454 O O . ALA A 1 192 ? 22.355 1.416 -37.544 1.00 97.75 192 ALA A O 1
ATOM 1455 N N . VAL A 1 193 ? 22.862 3.048 -36.079 1.00 98.25 193 VAL A N 1
ATOM 1456 C CA . VAL A 1 193 ? 24.058 3.518 -36.797 1.00 98.25 193 VAL A CA 1
ATOM 1457 C C . VAL A 1 193 ? 25.141 2.442 -36.821 1.00 98.25 193 VAL A C 1
ATOM 1459 O O . VAL A 1 193 ? 25.688 2.155 -37.885 1.00 98.25 193 VAL A O 1
ATOM 1462 N N . MET A 1 194 ? 25.425 1.807 -35.679 1.00 97.88 194 MET A N 1
ATOM 1463 C CA . MET A 1 194 ? 26.407 0.722 -35.613 1.00 97.88 194 MET A CA 1
ATOM 1464 C C . MET A 1 194 ? 25.997 -0.447 -36.506 1.00 97.88 194 MET A C 1
ATOM 1466 O O . MET A 1 194 ? 26.816 -0.926 -37.286 1.00 97.88 194 MET A O 1
ATOM 1470 N N . ARG A 1 195 ? 24.732 -0.876 -36.450 1.00 97.06 195 ARG A N 1
ATOM 1471 C CA . ARG A 1 195 ? 24.205 -1.952 -37.296 1.00 97.06 195 ARG A CA 1
ATOM 1472 C C . ARG A 1 195 ? 24.363 -1.624 -38.779 1.00 97.06 195 ARG A C 1
ATOM 1474 O O . ARG A 1 195 ? 24.917 -2.436 -39.511 1.00 97.06 195 ARG A O 1
ATOM 1481 N N . ALA A 1 196 ? 23.952 -0.429 -39.204 1.00 96.75 196 ALA A N 1
ATOM 1482 C CA . ALA A 1 196 ? 24.070 -0.006 -40.598 1.00 96.75 196 ALA A CA 1
ATOM 1483 C C . ALA A 1 196 ? 25.532 0.016 -41.076 1.00 96.75 196 ALA A C 1
ATOM 1485 O O . ALA A 1 196 ? 25.829 -0.425 -42.186 1.00 96.75 196 ALA A O 1
ATOM 1486 N N . TRP A 1 197 ? 26.457 0.477 -40.229 1.00 97.38 197 TRP A N 1
ATOM 1487 C CA . TRP A 1 197 ? 27.886 0.467 -40.539 1.00 97.38 197 TRP A CA 1
ATOM 1488 C C . TRP A 1 197 ? 28.461 -0.955 -40.621 1.00 97.38 197 TRP A C 1
ATOM 1490 O O . TRP A 1 197 ? 29.213 -1.263 -41.546 1.00 97.38 197 TRP A O 1
ATOM 1500 N N . TYR A 1 198 ? 28.083 -1.846 -39.701 1.00 97.94 198 TYR A N 1
ATOM 1501 C CA . TYR A 1 198 ? 28.522 -3.243 -39.725 1.00 97.94 198 TYR A CA 1
ATOM 1502 C C . TYR A 1 198 ? 27.995 -3.991 -40.952 1.00 97.94 198 TYR A C 1
ATOM 1504 O O . TYR A 1 198 ? 28.762 -4.676 -41.628 1.00 97.94 198 TYR A O 1
ATOM 1512 N N . GLU A 1 199 ? 26.706 -3.854 -41.257 1.00 96.44 199 GLU A N 1
ATOM 1513 C CA . GLU A 1 199 ? 26.068 -4.529 -42.388 1.00 96.44 199 GLU A CA 1
ATOM 1514 C C . GLU A 1 199 ? 26.572 -3.989 -43.730 1.00 96.44 199 GLU A C 1
ATOM 1516 O O . GLU A 1 199 ? 26.984 -4.766 -44.593 1.00 96.44 199 GLU A O 1
ATOM 1521 N N . GLY A 1 200 ? 26.581 -2.664 -43.898 1.00 94.75 200 GLY A N 1
ATOM 1522 C CA . GLY A 1 200 ? 26.947 -2.018 -45.158 1.00 94.75 200 GLY A CA 1
ATOM 1523 C C . GLY A 1 200 ? 28.452 -1.905 -45.396 1.00 94.75 200 GLY A C 1
ATOM 1524 O O . GLY A 1 200 ? 28.891 -1.931 -46.540 1.00 94.75 200 GLY A O 1
ATOM 1525 N N . GLY A 1 201 ? 29.251 -1.781 -44.337 1.00 94.69 201 GLY A N 1
ATOM 1526 C CA . GLY A 1 201 ? 30.702 -1.650 -44.429 1.00 94.69 201 GLY A CA 1
ATOM 1527 C C . GLY A 1 201 ? 31.397 -2.996 -44.289 1.00 94.69 201 GLY A C 1
ATOM 1528 O O . GLY A 1 201 ? 31.919 -3.544 -45.259 1.00 94.69 201 GLY A O 1
ATOM 1529 N N . VAL A 1 202 ? 31.405 -3.535 -43.070 1.00 96.69 202 VAL A N 1
ATOM 1530 C CA . VAL A 1 202 ? 32.237 -4.694 -42.711 1.00 96.69 202 VAL A CA 1
ATOM 1531 C C . VAL A 1 202 ? 31.764 -5.970 -43.406 1.00 96.69 202 VAL A C 1
ATOM 1533 O O . VAL A 1 202 ? 32.561 -6.632 -44.069 1.00 96.69 202 VAL A O 1
ATOM 1536 N N . LEU A 1 203 ? 30.477 -6.314 -43.290 1.00 97.06 203 LEU A N 1
ATOM 1537 C CA . LEU A 1 203 ? 29.937 -7.550 -43.862 1.00 97.06 203 LEU A CA 1
ATOM 1538 C C . LEU A 1 203 ? 29.883 -7.513 -45.392 1.00 97.06 203 LEU A C 1
ATOM 1540 O O . LEU A 1 203 ? 30.128 -8.529 -46.037 1.00 97.06 203 LEU A O 1
ATOM 1544 N N . ALA A 1 204 ? 29.573 -6.362 -45.990 1.00 96.06 204 ALA A N 1
ATOM 1545 C CA . ALA A 1 204 ? 29.596 -6.228 -47.443 1.00 96.06 204 ALA A CA 1
ATOM 1546 C C . ALA A 1 204 ? 31.024 -6.354 -47.996 1.00 96.06 204 ALA A C 1
ATOM 1548 O O . ALA A 1 204 ? 31.251 -7.093 -48.955 1.00 96.06 204 ALA A O 1
ATOM 1549 N N . THR A 1 205 ? 31.999 -5.697 -47.357 1.00 96.38 205 THR A N 1
ATOM 1550 C CA . THR A 1 205 ? 33.407 -5.770 -47.773 1.00 96.38 205 THR A CA 1
ATOM 1551 C C . THR A 1 205 ? 33.966 -7.177 -47.590 1.00 96.38 205 THR A C 1
ATOM 1553 O O . THR A 1 205 ? 34.649 -7.672 -48.481 1.00 96.38 205 THR A O 1
ATOM 1556 N N . SER A 1 206 ? 33.646 -7.863 -46.487 1.00 96.25 206 SER A N 1
ATOM 1557 C CA . SER A 1 206 ? 34.106 -9.239 -46.272 1.00 96.25 206 SER A CA 1
ATOM 1558 C C . SER A 1 206 ? 33.524 -10.211 -47.299 1.00 96.25 206 SER A C 1
ATOM 1560 O O . SER A 1 206 ? 34.258 -11.043 -47.825 1.00 96.25 206 SER A O 1
ATOM 1562 N N . ARG A 1 207 ? 32.241 -10.068 -47.663 1.00 96.25 207 ARG A N 1
ATOM 1563 C CA . ARG A 1 207 ? 31.625 -10.844 -48.754 1.00 96.25 207 ARG A CA 1
ATOM 1564 C C . ARG A 1 207 ? 32.306 -10.581 -50.093 1.00 96.25 207 ARG A C 1
ATOM 1566 O O . ARG A 1 207 ? 32.562 -11.526 -50.832 1.00 96.25 207 ARG A O 1
ATOM 1573 N N . PHE A 1 208 ? 32.612 -9.320 -50.397 1.00 96.44 208 PHE A N 1
ATOM 1574 C CA . PHE A 1 208 ? 33.311 -8.957 -51.629 1.00 96.44 208 PHE A CA 1
ATOM 1575 C C . PHE A 1 208 ? 34.736 -9.532 -51.674 1.00 96.44 208 PHE A C 1
ATOM 1577 O O . PHE A 1 208 ? 35.135 -10.094 -52.692 1.00 96.44 208 PHE A O 1
ATOM 1584 N N . MET A 1 209 ? 35.482 -9.454 -50.568 1.00 97.19 209 MET A N 1
ATOM 1585 C CA . MET A 1 209 ? 36.815 -10.056 -50.460 1.00 97.19 209 MET A CA 1
ATOM 1586 C C . MET A 1 209 ? 36.766 -11.580 -50.612 1.00 97.19 209 MET A C 1
ATOM 1588 O O . MET A 1 209 ? 37.566 -12.131 -51.360 1.00 97.19 209 MET A O 1
ATOM 1592 N N . ALA A 1 210 ? 35.798 -12.251 -49.984 1.00 97.44 210 ALA A N 1
ATOM 1593 C CA . ALA A 1 210 ? 35.627 -13.697 -50.108 1.00 97.44 210 ALA A CA 1
ATOM 1594 C C . ALA A 1 210 ? 35.291 -14.134 -51.549 1.00 97.44 210 ALA A C 1
ATOM 1596 O O . ALA A 1 210 ? 35.802 -15.148 -52.024 1.00 97.44 210 ALA A O 1
ATOM 1597 N N . ASP A 1 211 ? 34.467 -13.370 -52.278 1.00 97.56 211 ASP A N 1
ATOM 1598 C CA . ASP A 1 211 ? 34.198 -13.646 -53.698 1.00 97.56 211 ASP A CA 1
ATOM 1599 C C . ASP A 1 211 ? 35.454 -13.442 -54.562 1.00 97.56 211 ASP A C 1
ATOM 1601 O O . ASP A 1 211 ? 35.783 -14.280 -55.406 1.00 97.56 211 ASP A O 1
ATOM 1605 N N . ALA A 1 212 ? 36.203 -12.362 -54.319 1.00 97.69 212 ALA A N 1
ATOM 1606 C CA . ALA A 1 212 ? 37.465 -12.105 -55.007 1.00 97.69 212 ALA A CA 1
ATOM 1607 C C . ALA A 1 212 ? 38.495 -13.222 -54.756 1.00 97.69 212 ALA A C 1
ATOM 1609 O O . ALA A 1 212 ? 39.123 -13.694 -55.707 1.00 97.69 212 ALA A O 1
ATOM 1610 N N . GLU A 1 213 ? 38.617 -13.694 -53.513 1.00 97.56 213 GLU A N 1
ATOM 1611 C CA . GLU A 1 213 ? 39.463 -14.829 -53.138 1.00 97.56 213 GLU A CA 1
ATOM 1612 C C . GLU A 1 213 ? 39.016 -16.115 -53.845 1.00 97.56 213 GLU A C 1
ATOM 1614 O O . GLU A 1 213 ? 39.834 -16.779 -54.477 1.00 97.56 213 GLU A O 1
ATOM 1619 N N . SER A 1 214 ? 37.714 -16.423 -53.864 1.00 97.25 214 SER A N 1
ATOM 1620 C CA . SER A 1 214 ? 37.190 -17.602 -54.570 1.00 97.25 214 SER A CA 1
ATOM 1621 C C . SER A 1 214 ? 37.492 -17.563 -56.073 1.00 97.25 214 SER A C 1
ATOM 1623 O O . SER A 1 214 ? 37.849 -18.574 -56.691 1.00 97.25 214 SER A O 1
ATOM 1625 N N . ARG A 1 215 ? 37.396 -16.382 -56.693 1.00 96.56 215 ARG A N 1
ATOM 1626 C CA . ARG A 1 215 ? 37.764 -16.187 -58.101 1.00 96.56 215 ARG A CA 1
ATOM 1627 C C . ARG A 1 215 ? 39.263 -16.364 -58.323 1.00 96.56 215 ARG A C 1
ATOM 1629 O O . ARG A 1 215 ? 39.641 -17.035 -59.285 1.00 96.56 215 ARG A O 1
ATOM 1636 N N . MET A 1 216 ? 40.098 -15.808 -57.448 1.00 96.94 216 MET A N 1
ATOM 1637 C CA . MET A 1 216 ? 41.550 -15.984 -57.494 1.00 96.94 216 MET A CA 1
ATOM 1638 C C . MET A 1 216 ? 41.929 -17.460 -57.355 1.00 96.94 216 MET A C 1
ATOM 1640 O O . MET A 1 216 ? 42.695 -17.967 -58.168 1.00 96.94 216 MET A O 1
ATOM 1644 N N . GLU A 1 217 ? 41.327 -18.179 -56.412 1.00 96.88 217 GLU A N 1
ATOM 1645 C CA . GLU A 1 217 ? 41.554 -19.607 -56.191 1.00 96.88 217 GLU A CA 1
ATOM 1646 C C . GLU A 1 217 ? 41.178 -20.446 -57.428 1.00 96.88 217 GLU A C 1
ATOM 1648 O O . GLU A 1 217 ? 41.846 -21.421 -57.778 1.00 96.88 217 GLU A O 1
ATOM 1653 N N . ARG A 1 218 ? 40.110 -20.073 -58.149 1.00 96.25 218 ARG A N 1
ATOM 1654 C CA . ARG A 1 218 ? 39.744 -20.724 -59.421 1.00 96.25 218 ARG A CA 1
ATOM 1655 C C . ARG A 1 218 ? 40.792 -20.493 -60.507 1.00 96.25 218 ARG A C 1
ATOM 1657 O O . ARG A 1 218 ? 41.129 -21.443 -61.214 1.00 96.25 218 ARG A O 1
ATOM 1664 N N . VAL A 1 219 ? 41.292 -19.265 -60.641 1.00 97.00 219 VAL A N 1
ATOM 1665 C CA . VAL A 1 219 ? 42.350 -18.926 -61.606 1.00 97.00 219 VAL A CA 1
ATOM 1666 C C . VAL A 1 219 ? 43.644 -19.650 -61.245 1.00 97.00 219 VAL A C 1
ATOM 1668 O O . VAL A 1 219 ? 44.235 -20.300 -62.101 1.00 97.00 219 VAL A O 1
ATOM 1671 N N . GLU A 1 220 ? 44.040 -19.637 -59.976 1.00 95.81 220 GLU A N 1
ATOM 1672 C CA . GLU A 1 220 ? 45.228 -20.334 -59.484 1.00 95.81 220 GLU A CA 1
ATOM 1673 C C . GLU A 1 220 ? 45.147 -21.843 -59.764 1.00 95.81 220 GLU A C 1
ATOM 1675 O O . GLU A 1 220 ? 46.097 -22.443 -60.265 1.00 95.81 220 GLU A O 1
ATOM 1680 N N . ARG A 1 221 ? 43.983 -22.471 -59.540 1.00 95.06 221 ARG A N 1
ATOM 1681 C CA . ARG A 1 221 ? 43.761 -23.879 -59.907 1.00 95.06 221 ARG A CA 1
ATOM 1682 C C . ARG A 1 221 ? 43.893 -24.133 -61.408 1.00 95.06 221 ARG A C 1
ATOM 1684 O O . ARG A 1 221 ? 44.383 -25.197 -61.783 1.00 95.06 221 ARG A O 1
ATOM 1691 N N . GLN A 1 222 ? 43.448 -23.213 -62.264 1.00 94.56 222 GLN A N 1
ATOM 1692 C CA . GLN A 1 222 ? 43.610 -23.335 -63.717 1.00 94.56 222 GLN A CA 1
ATOM 1693 C C . GLN A 1 222 ? 45.075 -23.187 -64.135 1.00 94.56 222 GLN A C 1
ATOM 1695 O O . GLN A 1 222 ? 45.555 -24.006 -64.916 1.00 94.56 222 GLN A O 1
ATOM 1700 N N . VAL A 1 223 ? 45.796 -22.217 -63.566 1.00 94.56 223 VAL A N 1
ATOM 1701 C CA . VAL A 1 223 ? 47.234 -22.021 -63.804 1.00 94.56 223 VAL A CA 1
ATOM 1702 C C . VAL A 1 223 ? 48.017 -23.260 -63.374 1.00 94.56 223 VAL A C 1
ATOM 1704 O O . VAL A 1 223 ? 48.702 -23.842 -64.205 1.00 94.56 223 VAL A O 1
ATOM 1707 N N . ARG A 1 224 ? 47.793 -23.780 -62.158 1.00 92.88 224 ARG A N 1
ATOM 1708 C CA . ARG A 1 224 ? 48.422 -25.028 -61.677 1.00 92.88 224 ARG A CA 1
ATOM 1709 C C . ARG A 1 224 ? 48.119 -26.256 -62.542 1.00 92.88 224 ARG A C 1
ATOM 1711 O O . ARG A 1 224 ? 48.858 -27.235 -62.505 1.00 92.88 224 ARG A O 1
ATOM 1718 N N . ARG A 1 225 ? 46.980 -26.293 -63.243 1.00 92.25 225 ARG A N 1
ATOM 1719 C CA . ARG A 1 225 ? 46.669 -27.373 -64.202 1.00 92.25 225 ARG A CA 1
ATOM 1720 C C . ARG A 1 225 ? 47.420 -27.170 -65.517 1.00 92.25 225 ARG A C 1
ATOM 1722 O O . ARG A 1 225 ? 47.946 -28.136 -66.050 1.00 92.25 225 ARG A O 1
ATOM 1729 N N . GLY A 1 226 ? 47.477 -25.936 -66.015 1.00 92.12 226 GLY A N 1
ATOM 1730 C CA . GLY A 1 226 ? 48.203 -25.594 -67.238 1.00 92.12 226 GLY A CA 1
ATOM 1731 C C . GLY A 1 226 ? 49.720 -25.732 -67.100 1.00 92.12 226 GLY A C 1
ATOM 1732 O O . GLY A 1 226 ? 50.365 -26.204 -68.027 1.00 92.12 226 GLY A O 1
ATOM 1733 N N . GLU A 1 227 ? 50.285 -25.364 -65.950 1.00 90.12 227 GLU A N 1
ATOM 1734 C CA . GLU A 1 227 ? 51.708 -25.555 -65.646 1.00 90.12 227 GLU A CA 1
ATOM 1735 C C . GLU A 1 227 ? 52.074 -27.037 -65.641 1.00 90.12 227 GLU A C 1
ATOM 1737 O O . GLU A 1 227 ? 52.977 -27.421 -66.375 1.00 90.12 227 GLU A O 1
ATOM 1742 N N . ARG A 1 228 ? 51.300 -27.881 -64.943 1.00 88.81 228 ARG A N 1
ATOM 1743 C CA . ARG A 1 228 ? 51.507 -29.339 -64.955 1.00 88.81 228 ARG A CA 1
ATOM 1744 C C . ARG A 1 228 ? 51.436 -29.942 -66.358 1.00 88.81 228 ARG A C 1
ATOM 1746 O O . ARG A 1 228 ? 52.314 -30.704 -66.726 1.00 88.81 228 ARG A O 1
ATOM 1753 N N . ALA A 1 229 ? 50.453 -29.551 -67.170 1.00 87.56 229 ALA A N 1
ATOM 1754 C CA . ALA A 1 229 ? 50.354 -30.036 -68.550 1.00 87.56 229 ALA A CA 1
ATOM 1755 C C . ALA A 1 229 ? 51.558 -29.615 -69.418 1.00 87.56 229 ALA A C 1
ATOM 1757 O O . ALA A 1 229 ? 52.016 -30.383 -70.255 1.00 87.56 229 ALA A O 1
ATOM 1758 N N . ARG A 1 230 ? 52.091 -28.401 -69.213 1.00 83.94 230 ARG A N 1
ATOM 1759 C CA . ARG A 1 230 ? 53.302 -27.923 -69.905 1.00 83.94 230 ARG A CA 1
ATOM 1760 C C . ARG A 1 230 ? 54.582 -28.590 -69.407 1.00 83.94 230 ARG A C 1
ATOM 1762 O O . ARG A 1 230 ? 55.545 -28.651 -70.161 1.00 83.94 230 ARG A O 1
ATOM 1769 N N . GLU A 1 231 ? 54.638 -28.992 -68.142 1.00 81.75 231 GLU A N 1
ATOM 1770 C CA . GLU A 1 231 ? 55.742 -29.792 -67.602 1.00 81.75 231 GLU A CA 1
ATOM 1771 C C . GLU A 1 231 ? 55.714 -31.203 -68.201 1.00 81.75 231 GLU A C 1
ATOM 1773 O O . GLU A 1 231 ? 56.725 -31.631 -68.745 1.00 81.75 231 GLU A O 1
ATOM 1778 N N . GLU A 1 232 ? 54.547 -31.852 -68.242 1.00 79.69 232 GLU A N 1
ATOM 1779 C CA . GLU A 1 232 ? 54.354 -33.158 -68.893 1.00 79.69 232 GLU A CA 1
ATOM 1780 C C . GLU A 1 232 ? 54.703 -33.124 -70.396 1.00 79.69 232 GLU A C 1
ATOM 1782 O O . GLU A 1 232 ? 55.334 -34.046 -70.901 1.00 79.69 232 GLU A O 1
ATOM 1787 N N . GLU A 1 233 ? 54.361 -32.047 -71.118 1.00 76.94 233 GLU A N 1
ATOM 1788 C CA . GLU A 1 233 ? 54.721 -31.873 -72.539 1.00 76.94 233 GLU A CA 1
ATOM 1789 C C . GLU A 1 233 ? 56.233 -31.678 -72.762 1.00 76.94 233 GLU A C 1
ATOM 1791 O O . GLU A 1 233 ? 56.739 -32.007 -73.829 1.00 76.94 233 GLU A O 1
ATOM 1796 N N . LYS A 1 234 ? 56.969 -31.155 -71.773 1.00 73.25 234 LYS A N 1
ATOM 1797 C CA . LYS A 1 234 ? 58.433 -30.986 -71.849 1.00 73.25 234 LYS A CA 1
ATOM 1798 C C . LYS A 1 234 ? 59.214 -32.249 -71.481 1.00 73.25 234 LYS A C 1
ATOM 1800 O O . LYS A 1 234 ? 60.411 -32.298 -71.753 1.00 73.25 234 LYS A O 1
ATOM 1805 N N . GLU A 1 235 ? 58.577 -33.215 -70.823 1.00 63.59 235 GLU A N 1
ATOM 1806 C CA . GLU A 1 235 ? 59.187 -34.493 -70.428 1.00 63.59 235 GLU A CA 1
ATOM 1807 C C . GLU A 1 235 ? 59.047 -35.597 -71.501 1.00 63.59 235 GLU A C 1
ATOM 1809 O O . GLU A 1 235 ? 59.611 -36.680 -71.328 1.00 63.59 235 GLU A O 1
ATOM 1814 N N . ILE A 1 236 ? 58.346 -35.320 -72.612 1.00 52.12 236 ILE A N 1
ATOM 1815 C CA . ILE A 1 236 ? 58.227 -36.169 -73.818 1.00 52.12 236 ILE A CA 1
ATOM 1816 C C . ILE A 1 236 ? 59.232 -35.713 -74.882 1.00 52.12 236 ILE A C 1
ATOM 1818 O O . ILE A 1 236 ? 59.862 -36.600 -75.505 1.00 52.12 236 ILE A O 1
#

Foldseek 3Di:
DDDDDDDDDDDDDDDDDDDPDPDPDPDDDDDDDDPDVVVVVVVVVVVVVVVVVVVVVCVVQNDDDPPDDDPPDDVVNVVVVVVVVVVVVCVVDVVVVVVVVVCVVCVPVVDDPDPVDDPDPDDPVVVVVVCVVCVVVVVVVVVVVVVVVPDPDPDVVVVVVVVVCVVVVVVVVVVVVVVVVVVVVVVVVVVVVVVCCCVVPVVVVVVVVVVVVVVVVVVVVVVVVVVVVVVVVVVD

Radius of gyration: 55.03 Å; chains: 1; bounding box: 123×76×151 Å

Sequence (236 aa):
LTTSERSNGACTRSSSRHSFASCFSGKGAEGGSMDNPLDQTTLSTIALLESRLLRIEHLLYGPTASHPPPQHGSAVRKMGELERRFSVMLSRVRVYGELLKIYRSHPDFFHAPSPSEPPSQLSTDALRSIVLASASTFPSTLSSLTAVKDSPIPDTSESAALISMTERMKAIEATQVAQASDMAELRRRSEAVMRAWYEGGVLATSRFMADAESRMERVERQVRRGERAREEEKEI

pLDDT: mean 78.23, std 20.88, range [30.42, 98.56]

Secondary structure (DSSP, 8-state):
--------------------------------S---HHHHHHHHHHHHHHHHHHHHHHHHH-TT-S--------HHHHHHHHHHHHHHHHHH-HHHHHHHHHHHH-GGGTSPPPTTS---SS-HHHHHHHHHHHTTHHHHHHHHHHHHHTSPPPPHHHHHHHHHHHHHHHHHHHHHHHHHHHHHHHHHHHHHHHHHHIIIIIIHHHHHHHHHHHHHHHHHHHHHHHHHHHHHHH--